Protein AF-A0AAV4CMW6-F1 (afdb_monomer_lite)

Structure (mmCIF, N/CA/C/O backbone):
data_AF-A0AAV4CMW6-F1
#
_entry.id   AF-A0AAV4CMW6-F1
#
loop_
_atom_site.group_PDB
_atom_site.id
_atom_site.type_symbol
_atom_site.label_atom_id
_atom_site.label_alt_id
_atom_site.label_comp_id
_atom_site.label_asym_id
_atom_site.label_entity_id
_atom_site.label_seq_id
_atom_site.pdbx_PDB_ins_code
_atom_site.Cartn_x
_atom_site.Cartn_y
_atom_site.Cartn_z
_atom_site.occupancy
_atom_site.B_iso_or_equiv
_atom_site.auth_seq_id
_atom_site.auth_comp_id
_atom_site.auth_asym_id
_atom_site.auth_atom_id
_atom_site.pdbx_PDB_model_num
ATOM 1 N N . MET A 1 1 ? -12.602 -22.602 -3.299 1.00 93.12 1 MET A N 1
ATOM 2 C CA . MET A 1 1 ? -11.754 -21.782 -2.399 1.00 93.12 1 MET A CA 1
ATOM 3 C C . MET A 1 1 ? -11.506 -20.395 -2.989 1.00 93.12 1 MET A C 1
ATOM 5 O O . MET A 1 1 ? -11.775 -19.413 -2.311 1.00 93.12 1 MET A O 1
ATOM 9 N N . VAL A 1 2 ? -11.111 -20.317 -4.263 1.00 96.94 2 VAL A N 1
ATOM 10 C CA . VAL A 1 2 ? -10.810 -19.069 -4.987 1.00 96.94 2 VAL A CA 1
ATOM 11 C C . VAL A 1 2 ? -11.951 -18.038 -4.962 1.00 96.94 2 VAL A C 1
ATOM 13 O O . VAL A 1 2 ? -11.719 -16.880 -4.641 1.00 96.94 2 VAL A O 1
ATOM 16 N N . LEU A 1 3 ? -13.209 -18.455 -5.154 1.00 96.25 3 LEU A N 1
ATOM 17 C CA . LEU A 1 3 ? -14.345 -17.522 -5.108 1.00 96.25 3 LEU A CA 1
ATOM 18 C C . LEU A 1 3 ? -14.488 -16.809 -3.749 1.00 96.25 3 LEU A C 1
ATOM 20 O O . LEU A 1 3 ? -14.730 -15.608 -3.712 1.00 96.25 3 LEU A O 1
ATOM 24 N N . LYS A 1 4 ? -14.276 -17.527 -2.632 1.00 96.69 4 LYS A N 1
ATOM 25 C CA . LYS A 1 4 ? -14.309 -16.932 -1.283 1.00 96.69 4 LYS A CA 1
ATOM 26 C C . LYS A 1 4 ? -13.192 -15.900 -1.105 1.00 96.69 4 LYS A C 1
ATOM 28 O O . LYS A 1 4 ? -13.436 -14.850 -0.515 1.00 96.69 4 LYS A O 1
ATOM 33 N N . PHE A 1 5 ? -12.006 -16.184 -1.648 1.00 97.75 5 PHE A N 1
ATOM 34 C CA . PHE A 1 5 ? -10.880 -15.250 -1.672 1.00 97.75 5 PHE A CA 1
ATOM 35 C C . PHE A 1 5 ? -11.231 -13.972 -2.452 1.00 97.75 5 PHE A C 1
ATOM 37 O O . PHE A 1 5 ? -11.126 -12.881 -1.896 1.00 97.75 5 PHE A O 1
ATOM 44 N N . CYS A 1 6 ? -11.767 -14.093 -3.671 1.00 96.81 6 CYS A N 1
ATOM 45 C CA . CYS A 1 6 ? -12.191 -12.945 -4.479 1.00 96.81 6 CYS A CA 1
ATOM 46 C C . CYS A 1 6 ? -13.273 -12.101 -3.780 1.00 96.81 6 CYS A C 1
ATOM 48 O O . CYS A 1 6 ? -13.170 -10.876 -3.739 1.00 96.81 6 CYS A O 1
ATOM 50 N N . THR A 1 7 ? -14.276 -12.735 -3.158 1.00 95.44 7 THR A N 1
ATOM 51 C CA . THR A 1 7 ? -15.338 -12.023 -2.416 1.00 95.44 7 THR A CA 1
ATOM 52 C C . THR A 1 7 ? -14.856 -11.370 -1.118 1.00 95.44 7 THR A C 1
ATOM 54 O O . THR A 1 7 ? -15.503 -10.451 -0.620 1.00 95.44 7 THR A O 1
ATOM 57 N N . GLY A 1 8 ? -13.739 -11.846 -0.560 1.00 95.25 8 GLY A N 1
ATOM 58 C CA . GLY A 1 8 ? -13.115 -11.312 0.651 1.00 95.25 8 GLY A CA 1
ATOM 59 C C . GLY A 1 8 ? -12.092 -10.203 0.390 1.00 95.25 8 GLY A C 1
ATOM 60 O O . GLY A 1 8 ? -11.486 -9.715 1.343 1.00 95.25 8 GLY A O 1
ATOM 61 N N . CYS A 1 9 ? -11.876 -9.810 -0.870 1.00 94.94 9 CYS A N 1
ATOM 62 C CA . CYS A 1 9 ? -10.904 -8.780 -1.219 1.00 94.94 9 CYS A CA 1
ATOM 63 C C . CYS A 1 9 ? -11.294 -7.414 -0.623 1.00 94.94 9 CYS A C 1
ATOM 65 O O . CYS A 1 9 ? -12.462 -7.019 -0.635 1.00 94.94 9 CYS A O 1
ATOM 67 N N . VAL A 1 10 ? -10.298 -6.673 -0.120 1.00 94.81 10 VAL A N 1
ATOM 68 C CA . VAL A 1 10 ? -10.481 -5.305 0.404 1.00 94.81 10 VAL A CA 1
ATOM 69 C C . VAL A 1 10 ? -10.988 -4.371 -0.696 1.00 94.81 10 VAL A C 1
ATOM 71 O O . VAL A 1 10 ? -11.870 -3.542 -0.461 1.00 94.81 10 VAL A O 1
ATOM 74 N N . ASP A 1 11 ? -10.456 -4.536 -1.905 1.00 94.25 11 ASP A N 1
ATOM 75 C CA . ASP A 1 11 ? -10.946 -3.872 -3.102 1.00 94.25 11 ASP A CA 1
ATOM 76 C C . ASP A 1 11 ? -12.070 -4.711 -3.720 1.00 94.25 11 ASP A C 1
ATOM 78 O O . ASP A 1 11 ? -11.839 -5.671 -4.458 1.00 94.25 11 ASP A O 1
ATOM 82 N N . ARG A 1 12 ? -13.311 -4.361 -3.370 1.00 96.44 12 ARG A N 1
ATOM 83 C CA . ARG A 1 12 ? -14.501 -5.100 -3.810 1.00 96.44 12 ARG A CA 1
ATOM 84 C C . ARG A 1 12 ? -14.661 -5.131 -5.327 1.00 96.44 12 ARG A C 1
ATOM 86 O O . ARG A 1 12 ? -15.179 -6.118 -5.839 1.00 96.44 12 ARG A O 1
ATOM 93 N N . GLU A 1 13 ? -14.250 -4.081 -6.034 1.00 96.12 13 GLU A N 1
ATOM 94 C CA . GLU A 1 13 ? -14.382 -4.016 -7.492 1.00 96.12 13 GLU A CA 1
ATOM 95 C C . GLU A 1 13 ? -13.355 -4.926 -8.163 1.00 96.12 13 GLU A C 1
ATOM 97 O O . GLU A 1 13 ? -13.721 -5.732 -9.019 1.00 96.12 13 GLU A O 1
ATOM 102 N N . ALA A 1 14 ? -12.101 -4.880 -7.701 1.00 96.69 14 ALA A N 1
ATOM 103 C CA . ALA A 1 14 ? -11.057 -5.782 -8.182 1.00 96.69 14 ALA A CA 1
ATOM 104 C C . ALA A 1 14 ? -11.393 -7.254 -7.883 1.00 96.69 14 ALA A C 1
ATOM 106 O O . ALA A 1 14 ? -11.248 -8.119 -8.747 1.00 96.69 14 ALA A O 1
ATOM 107 N N . GLY A 1 15 ? -11.903 -7.540 -6.679 1.00 97.50 15 GLY A N 1
ATOM 108 C CA . GLY A 1 15 ? -12.340 -8.879 -6.283 1.00 97.50 15 GLY A CA 1
ATOM 109 C C . GLY A 1 15 ? -13.511 -9.400 -7.119 1.00 97.50 15 GLY A C 1
ATOM 110 O O . GLY A 1 15 ? -13.492 -10.550 -7.556 1.00 97.50 15 GLY A O 1
ATOM 111 N N . LEU A 1 16 ? -14.509 -8.554 -7.399 1.00 98.00 16 LEU A N 1
ATOM 112 C CA . LEU A 1 16 ? -15.633 -8.912 -8.266 1.00 98.00 16 LEU A CA 1
ATOM 113 C C . LEU A 1 16 ? -15.179 -9.153 -9.713 1.00 98.00 16 LEU A C 1
ATOM 115 O O . LEU A 1 16 ? -15.621 -10.115 -10.338 1.00 98.00 16 LEU A O 1
ATOM 119 N N . HIS A 1 17 ? -14.275 -8.318 -10.232 1.00 97.75 17 HIS A N 1
ATOM 120 C CA . HIS A 1 17 ? -13.696 -8.500 -11.562 1.00 97.75 17 HIS A CA 1
ATOM 121 C C . HIS A 1 17 ? -12.960 -9.841 -11.672 1.00 97.75 17 HIS A C 1
ATOM 123 O O . HIS A 1 17 ? -13.251 -10.626 -12.572 1.00 97.75 17 HIS A O 1
ATOM 129 N N . ALA A 1 18 ? -12.085 -10.153 -10.713 1.00 98.19 18 ALA A N 1
ATOM 130 C CA . ALA A 1 18 ? -11.376 -11.428 -10.679 1.00 98.19 18 ALA A CA 1
ATOM 131 C C . ALA A 1 18 ? -12.331 -12.627 -10.553 1.00 98.19 18 ALA A C 1
ATOM 133 O O . ALA A 1 18 ? -12.133 -13.633 -11.225 1.00 98.19 18 ALA A O 1
ATOM 134 N N . ALA A 1 19 ? -13.408 -12.520 -9.766 1.00 97.94 19 ALA A N 1
ATOM 135 C CA . ALA A 1 19 ? -14.420 -13.575 -9.676 1.00 97.94 19 ALA A CA 1
ATOM 136 C C . ALA A 1 19 ? -15.105 -13.855 -11.029 1.00 97.94 19 ALA A C 1
ATOM 138 O O . ALA A 1 19 ? -15.357 -15.016 -11.359 1.00 97.94 19 ALA A O 1
ATOM 139 N N . ASN A 1 20 ? -15.369 -12.815 -11.827 1.00 98.06 20 ASN A N 1
ATOM 140 C CA . ASN A 1 20 ? -15.987 -12.949 -13.150 1.00 98.06 20 ASN A CA 1
ATOM 141 C C . ASN A 1 20 ? -15.066 -13.619 -14.178 1.00 98.06 20 ASN A C 1
ATOM 143 O O . ASN A 1 20 ? -15.565 -14.280 -15.086 1.00 98.06 20 ASN A O 1
ATOM 147 N N . MET A 1 21 ? -13.746 -13.503 -14.009 1.00 98.06 21 MET A N 1
ATOM 148 C CA . MET A 1 21 ? -12.757 -14.177 -14.860 1.00 98.06 21 MET A CA 1
ATOM 149 C C . MET A 1 21 ? -12.625 -15.679 -14.563 1.00 98.06 21 MET A C 1
ATOM 151 O O . MET A 1 21 ? -11.975 -16.384 -15.324 1.00 98.06 21 MET A O 1
ATOM 155 N N . ARG A 1 22 ? -13.270 -16.180 -13.495 1.00 97.31 22 ARG A N 1
ATOM 156 C CA . ARG A 1 22 ? -13.284 -17.597 -13.078 1.00 97.31 22 ARG A CA 1
ATOM 157 C C . ARG A 1 22 ? -11.886 -18.250 -12.983 1.00 97.31 22 ARG A C 1
ATOM 159 O O . ARG A 1 22 ? -11.681 -19.299 -13.583 1.00 97.31 22 ARG A O 1
ATOM 166 N N . PRO A 1 23 ? -10.954 -17.678 -12.201 1.00 97.62 23 PRO A N 1
ATOM 167 C CA . PRO A 1 23 ? -9.617 -18.239 -12.018 1.00 97.62 23 PRO A CA 1
ATOM 168 C C . PRO A 1 23 ? -9.658 -19.654 -11.429 1.00 97.62 23 PRO A C 1
ATOM 170 O O . PRO A 1 23 ? -10.427 -19.933 -10.498 1.00 97.62 23 PRO A O 1
ATOM 173 N N . GLU A 1 24 ? -8.787 -20.525 -11.932 1.00 97.81 24 GLU A N 1
ATOM 174 C CA . GLU A 1 24 ? -8.670 -21.916 -11.476 1.00 97.81 24 GLU A CA 1
ATOM 175 C C . GLU A 1 24 ? -7.800 -22.028 -10.214 1.00 97.81 24 GLU A C 1
ATOM 177 O O . GLU A 1 24 ? -7.941 -22.963 -9.422 1.00 97.81 24 GLU A O 1
ATOM 182 N N . SER A 1 25 ? -6.943 -21.028 -9.977 1.00 98.38 25 SER A N 1
ATOM 183 C CA . SER A 1 25 ? -6.000 -20.980 -8.856 1.00 98.38 25 SER A CA 1
ATOM 184 C C . SER A 1 25 ? -6.021 -19.641 -8.104 1.00 98.38 25 SER A C 1
ATOM 186 O O . SER A 1 25 ? -6.553 -18.633 -8.574 1.00 98.38 25 SER A O 1
ATOM 188 N N . LEU A 1 26 ? -5.445 -19.622 -6.895 1.00 97.19 26 LEU A N 1
ATOM 189 C CA . LEU A 1 26 ? -5.294 -18.390 -6.107 1.00 97.19 26 LEU A CA 1
ATOM 190 C C . LEU A 1 26 ? -4.282 -17.416 -6.729 1.00 97.19 26 LEU A C 1
ATOM 192 O O . LEU A 1 26 ? -4.486 -16.203 -6.654 1.00 97.19 26 LEU A O 1
ATOM 196 N N . ASP A 1 27 ? -3.234 -17.932 -7.367 1.00 97.50 27 ASP A N 1
ATOM 197 C CA . ASP A 1 27 ? -2.225 -17.114 -8.044 1.00 97.50 27 ASP A CA 1
ATOM 198 C C . ASP A 1 27 ? -2.837 -16.378 -9.234 1.00 97.50 27 ASP A C 1
ATOM 200 O O . ASP A 1 27 ? -2.697 -15.163 -9.360 1.00 97.50 27 ASP A O 1
ATOM 204 N N . GLU A 1 28 ? -3.614 -17.086 -10.051 1.00 97.81 28 GLU A N 1
ATOM 205 C CA . GLU A 1 28 ? -4.317 -16.493 -11.186 1.00 97.81 28 GLU A CA 1
ATOM 206 C C . GLU A 1 28 ? -5.330 -15.426 -10.736 1.00 97.81 28 GLU A C 1
ATOM 208 O O . GLU A 1 28 ? -5.377 -14.326 -11.292 1.00 97.81 28 GLU A O 1
ATOM 213 N N . ALA A 1 29 ? -6.073 -15.691 -9.655 1.00 98.12 29 ALA A N 1
ATOM 214 C CA . ALA A 1 29 ? -6.962 -14.701 -9.050 1.00 98.12 29 ALA A CA 1
ATOM 215 C C . ALA A 1 29 ? -6.208 -13.446 -8.581 1.00 98.12 29 ALA A C 1
ATOM 217 O O . ALA A 1 29 ? -6.694 -12.327 -8.756 1.00 98.12 29 ALA A O 1
ATOM 218 N N . THR A 1 30 ? -5.017 -13.621 -8.005 1.00 97.38 30 THR A N 1
ATOM 219 C CA . THR A 1 30 ? -4.159 -12.517 -7.556 1.00 97.38 30 THR A CA 1
ATOM 220 C C . THR A 1 30 ? -3.666 -11.690 -8.742 1.00 97.38 30 THR A C 1
ATOM 222 O O . THR A 1 30 ? -3.735 -10.461 -8.696 1.00 97.38 30 THR A O 1
ATOM 225 N N . THR A 1 31 ? -3.255 -12.338 -9.836 1.00 97.69 31 THR A N 1
ATOM 226 C CA . THR A 1 31 ? -2.839 -11.657 -11.070 1.00 97.69 31 THR A CA 1
ATOM 227 C C . THR A 1 31 ? -3.969 -10.807 -11.654 1.00 97.69 31 THR A C 1
ATOM 229 O O . THR A 1 31 ? -3.735 -9.642 -11.977 1.00 97.69 31 THR A O 1
ATOM 232 N N . PHE A 1 32 ? -5.207 -11.315 -11.717 1.00 98.12 32 PHE A N 1
ATOM 233 C CA . PHE A 1 32 ? -6.349 -10.520 -12.194 1.00 98.12 32 PHE A CA 1
ATOM 234 C C . PHE A 1 32 ? -6.659 -9.316 -11.296 1.00 98.12 32 PHE A C 1
ATOM 236 O O . PHE A 1 32 ? -6.940 -8.229 -11.804 1.00 98.12 32 PHE A O 1
ATOM 243 N N . ILE A 1 33 ? -6.572 -9.475 -9.971 1.00 97.25 33 ILE A N 1
ATOM 244 C CA . ILE A 1 33 ? -6.763 -8.366 -9.021 1.00 97.25 33 ILE A CA 1
ATOM 245 C C . ILE A 1 33 ? -5.704 -7.280 -9.250 1.00 97.25 33 ILE A C 1
ATOM 247 O O . ILE A 1 33 ? -6.048 -6.104 -9.372 1.00 97.25 33 ILE A O 1
ATOM 251 N N . LEU A 1 34 ? -4.427 -7.663 -9.352 1.00 95.12 34 LEU A N 1
ATOM 252 C CA . LEU A 1 34 ? -3.326 -6.721 -9.571 1.00 95.12 34 LEU A CA 1
ATOM 253 C C . LEU A 1 34 ? -3.437 -6.015 -10.924 1.00 95.12 34 LEU A C 1
ATOM 255 O O . LEU A 1 34 ? -3.245 -4.802 -11.002 1.00 95.12 34 LEU A O 1
ATOM 259 N N . GLN A 1 35 ? -3.793 -6.748 -11.980 1.00 96.75 35 GLN A N 1
ATOM 260 C CA . GLN A 1 35 ? -4.002 -6.182 -13.310 1.00 96.75 35 GLN A CA 1
ATOM 261 C C . GLN A 1 35 ? -5.149 -5.164 -13.312 1.00 96.75 35 GLN A C 1
ATOM 263 O O . GLN A 1 35 ? -5.002 -4.074 -13.869 1.00 96.75 35 GLN A O 1
ATOM 268 N N . TYR A 1 36 ? -6.268 -5.479 -12.649 1.00 96.75 36 TYR A N 1
ATOM 269 C CA . TYR A 1 36 ? -7.380 -4.542 -12.495 1.00 96.75 36 TYR A CA 1
ATOM 270 C C . TYR A 1 36 ? -6.940 -3.276 -11.757 1.00 96.75 36 TYR A C 1
ATOM 272 O O . TYR A 1 36 ? -7.185 -2.172 -12.236 1.00 96.75 36 TYR A O 1
ATOM 280 N N . GLN A 1 37 ? -6.242 -3.417 -10.628 1.00 93.38 37 GLN A N 1
ATOM 281 C CA . GLN A 1 37 ? -5.763 -2.281 -9.838 1.00 93.38 37 GLN A CA 1
ATOM 282 C C . GLN A 1 37 ? -4.777 -1.404 -10.613 1.00 93.38 37 GLN A C 1
ATOM 284 O O . GLN A 1 37 ? -4.868 -0.178 -10.545 1.00 93.38 37 GLN A O 1
ATOM 289 N N . PHE A 1 38 ? -3.868 -2.014 -11.377 1.00 93.88 38 PHE A N 1
ATOM 290 C CA . PHE A 1 38 ? -2.924 -1.300 -12.232 1.00 93.88 38 PHE A CA 1
ATOM 291 C C . PHE A 1 38 ? -3.652 -0.478 -13.303 1.00 93.88 38 PHE A C 1
ATOM 293 O O . PHE A 1 38 ? -3.432 0.729 -13.410 1.00 93.88 38 PHE A O 1
ATOM 300 N N . ASN A 1 39 ? -4.576 -1.103 -14.037 1.00 93.69 39 ASN A N 1
ATOM 301 C CA . ASN A 1 39 ? -5.349 -0.436 -15.086 1.00 93.69 39 ASN A CA 1
ATOM 302 C C . ASN A 1 39 ? -6.256 0.659 -14.516 1.00 93.69 39 ASN A C 1
ATOM 304 O O . ASN A 1 39 ? -6.309 1.769 -15.040 1.00 93.69 39 ASN A O 1
ATOM 308 N N . HIS A 1 40 ? -6.936 0.378 -13.406 1.00 92.94 40 HIS A N 1
ATOM 309 C CA . HIS A 1 40 ? -7.810 1.340 -12.750 1.00 92.94 40 HIS A CA 1
ATOM 310 C C . HIS A 1 40 ? -7.015 2.547 -12.223 1.00 92.94 40 HIS A C 1
ATOM 312 O O . HIS A 1 40 ? -7.465 3.684 -12.355 1.00 92.94 40 HIS A O 1
ATOM 318 N N . ALA A 1 41 ? -5.821 2.338 -11.658 1.00 89.38 41 ALA A N 1
ATOM 319 C CA . ALA A 1 41 ? -4.949 3.429 -11.223 1.00 89.38 41 ALA A CA 1
ATOM 320 C C . ALA A 1 41 ? -4.394 4.248 -12.399 1.00 89.38 41 ALA A C 1
ATOM 322 O O . ALA A 1 41 ? -4.209 5.456 -12.257 1.00 89.38 41 ALA A O 1
ATOM 323 N N . ALA A 1 42 ? -4.142 3.616 -13.549 1.00 89.12 42 ALA A N 1
ATOM 324 C CA . ALA A 1 42 ? -3.695 4.308 -14.754 1.00 89.12 42 ALA A CA 1
ATOM 325 C C . ALA A 1 42 ? -4.791 5.211 -15.345 1.00 89.12 42 ALA A C 1
ATOM 327 O O . ALA A 1 42 ? -4.500 6.328 -15.761 1.00 89.12 42 ALA A O 1
ATOM 328 N N . VAL A 1 43 ? -6.047 4.749 -15.351 1.00 88.69 43 VAL A N 1
ATOM 329 C CA . VAL A 1 43 ? -7.177 5.491 -15.937 1.00 88.69 43 VAL A CA 1
ATOM 330 C C . VAL A 1 43 ? -7.700 6.579 -15.001 1.00 88.69 43 VAL A C 1
ATOM 332 O O . VAL A 1 43 ? -7.961 7.696 -15.437 1.00 88.69 43 VAL A O 1
ATOM 335 N N . TYR A 1 44 ? -7.864 6.270 -13.715 1.00 86.81 44 TYR A N 1
ATOM 336 C CA . TYR A 1 44 ? -8.541 7.159 -12.764 1.00 86.81 44 TYR A CA 1
ATOM 337 C C . TYR A 1 44 ? -7.584 7.881 -11.809 1.00 86.81 44 TYR A C 1
ATOM 339 O O . TYR A 1 44 ? -8.033 8.590 -10.909 1.00 86.81 44 TYR A O 1
ATOM 347 N N . GLY A 1 45 ? -6.274 7.694 -11.987 1.00 81.25 45 GLY A N 1
ATOM 348 C CA . GLY A 1 45 ? -5.262 8.124 -11.032 1.00 81.25 45 GLY A CA 1
ATOM 349 C C . GLY A 1 45 ? -5.260 7.262 -9.767 1.00 81.25 45 GLY A C 1
ATOM 350 O O . GLY A 1 45 ? -6.198 6.511 -9.468 1.00 81.25 45 GLY A O 1
ATOM 351 N N . ARG A 1 46 ? -4.187 7.363 -8.972 1.00 73.50 46 ARG A N 1
ATOM 352 C CA . ARG A 1 46 ? -4.229 6.837 -7.604 1.00 73.50 46 ARG A CA 1
ATOM 353 C C . ARG A 1 46 ? -5.251 7.674 -6.846 1.00 73.50 46 ARG A C 1
ATOM 355 O O . ARG A 1 46 ? -5.084 8.885 -6.757 1.00 73.50 46 ARG A O 1
ATOM 362 N N . LYS A 1 47 ? -6.293 7.039 -6.300 1.00 67.19 47 LYS A N 1
ATOM 363 C CA . LYS A 1 47 ? -7.158 7.684 -5.307 1.00 67.19 47 LYS A CA 1
ATOM 364 C C . LYS A 1 47 ? -6.264 8.028 -4.120 1.00 67.19 47 LYS A C 1
ATOM 366 O O . LYS A 1 47 ? -5.965 7.150 -3.311 1.00 67.19 47 LYS A O 1
ATOM 371 N N . GLU A 1 48 ? -5.777 9.262 -4.078 1.00 60.91 48 GLU A N 1
ATOM 372 C CA . GLU A 1 48 ? -5.163 9.824 -2.888 1.00 60.91 48 GLU A CA 1
ATOM 373 C C . GLU A 1 48 ? -6.213 9.682 -1.775 1.00 60.91 48 GLU A C 1
ATOM 375 O O . GLU A 1 48 ? -7.329 10.190 -1.847 1.00 60.91 48 GLU A O 1
ATOM 380 N N . ASP A 1 49 ? -5.876 8.836 -0.807 1.00 52.97 49 ASP A N 1
ATOM 381 C CA . ASP A 1 49 ? -6.451 8.830 0.528 1.00 52.97 49 ASP A CA 1
ATOM 382 C C . ASP A 1 49 ? -7.909 8.364 0.673 1.00 52.97 49 ASP A C 1
ATOM 384 O O . ASP A 1 49 ? -8.786 9.056 1.186 1.00 52.97 49 ASP A O 1
ATOM 388 N N . ARG A 1 50 ? -8.136 7.064 0.458 1.00 49.50 50 ARG A N 1
ATOM 389 C CA . ARG A 1 50 ? -8.896 6.318 1.476 1.00 49.50 50 ARG A CA 1
ATOM 390 C C . ARG A 1 50 ? -7.909 5.737 2.475 1.00 49.50 50 ARG A C 1
ATOM 392 O O . ARG A 1 50 ? -7.531 4.574 2.379 1.00 49.50 50 ARG A O 1
ATOM 399 N N . SER A 1 51 ? -7.496 6.564 3.440 1.00 47.44 51 SER A N 1
ATOM 400 C CA . SER A 1 51 ? -6.862 6.060 4.661 1.00 47.44 51 SER A CA 1
ATOM 401 C C . SER A 1 51 ? -7.713 4.895 5.198 1.00 47.44 51 SER A C 1
ATOM 403 O O . SER A 1 51 ? -8.931 5.065 5.351 1.00 47.44 51 SER A O 1
ATOM 405 N N . PRO A 1 52 ? -7.120 3.723 5.492 1.00 52.59 52 PRO A N 1
ATOM 406 C CA . PRO A 1 52 ? -7.837 2.590 6.079 1.00 52.59 52 PRO A CA 1
ATOM 407 C C . PRO A 1 52 ? -8.647 2.981 7.330 1.00 52.59 52 PRO A C 1
ATOM 409 O O . PRO A 1 52 ? -9.702 2.410 7.600 1.00 52.59 52 PRO A O 1
ATOM 412 N N . GLU A 1 53 ? -8.215 4.019 8.055 1.00 50.50 53 GLU A N 1
ATOM 413 C CA . GLU A 1 53 ? -8.882 4.543 9.253 1.00 50.50 53 GLU A CA 1
ATOM 414 C C . GLU A 1 53 ? -10.241 5.205 8.953 1.00 50.50 53 GLU A C 1
ATOM 416 O O . GLU A 1 53 ? -11.158 5.144 9.778 1.00 50.50 53 GLU A O 1
ATOM 421 N N . ALA A 1 54 ? -10.417 5.795 7.766 1.00 48.41 54 ALA A N 1
ATOM 422 C CA . ALA A 1 54 ? -11.683 6.406 7.354 1.00 48.41 54 ALA A CA 1
ATOM 423 C C . ALA A 1 54 ? -12.750 5.348 7.011 1.00 48.41 54 ALA A C 1
ATOM 425 O O . ALA A 1 54 ? -13.934 5.542 7.297 1.00 48.41 54 ALA A O 1
ATOM 426 N N . ALA A 1 55 ? -12.336 4.198 6.466 1.00 50.06 55 ALA A N 1
ATOM 427 C CA . ALA A 1 55 ? -13.234 3.081 6.165 1.00 50.06 55 ALA A CA 1
ATOM 428 C C . ALA A 1 55 ? -13.716 2.354 7.437 1.00 50.06 55 ALA A C 1
ATOM 430 O O . ALA A 1 55 ? -14.862 1.917 7.502 1.00 50.06 55 ALA A O 1
ATOM 431 N N . VAL A 1 56 ? -12.888 2.281 8.486 1.00 49.03 56 VAL A N 1
ATOM 432 C CA . VAL A 1 56 ? -13.285 1.688 9.778 1.00 49.03 56 VAL A CA 1
ATOM 433 C C . VAL A 1 56 ? -14.233 2.611 10.564 1.00 49.03 56 VAL A C 1
ATOM 435 O O . VAL A 1 56 ? -15.150 2.124 11.232 1.00 49.03 56 VAL A O 1
ATOM 438 N N . ARG A 1 57 ? -14.094 3.943 10.444 1.00 44.41 57 ARG A N 1
ATOM 439 C CA . ARG A 1 57 ? -15.039 4.906 11.051 1.00 44.41 57 ARG A CA 1
ATOM 440 C C . ARG A 1 57 ? -16.448 4.825 10.457 1.00 44.41 57 ARG A C 1
ATOM 442 O O . ARG A 1 57 ? -17.413 4.924 11.213 1.00 44.41 57 ARG A O 1
ATOM 449 N N . SER A 1 58 ? -16.591 4.604 9.149 1.00 44.88 58 SER A N 1
ATOM 450 C CA . SER A 1 58 ? -17.919 4.551 8.513 1.00 44.88 58 SER A CA 1
ATOM 451 C C . SER A 1 58 ? -18.710 3.281 8.856 1.00 44.88 58 SER A C 1
ATOM 453 O O . SER A 1 58 ? -19.939 3.319 8.890 1.00 44.88 58 SER A O 1
ATOM 455 N N . VAL A 1 59 ? -18.028 2.179 9.189 1.00 48.09 59 VAL A N 1
ATOM 456 C CA . VAL A 1 59 ? -18.675 0.933 9.637 1.00 48.09 59 VAL A CA 1
ATOM 457 C C . VAL A 1 59 ? -19.057 0.994 11.121 1.00 48.09 59 VAL A C 1
ATOM 459 O O . VAL A 1 59 ? -20.126 0.509 11.486 1.00 48.09 59 VAL A O 1
ATOM 462 N N . ARG A 1 60 ? -18.250 1.640 11.979 1.00 46.28 60 ARG A N 1
ATOM 463 C CA . ARG A 1 60 ? -18.596 1.833 13.403 1.00 46.28 60 ARG A CA 1
ATOM 464 C C . ARG A 1 60 ? -19.727 2.844 13.615 1.00 46.28 60 ARG A C 1
ATOM 466 O O . ARG A 1 60 ? -20.606 2.594 14.426 1.00 46.28 60 ARG A O 1
ATOM 473 N N . SER A 1 61 ? -19.788 3.914 12.822 1.00 44.09 61 SER A N 1
ATOM 474 C CA . SER A 1 61 ? -20.839 4.937 12.950 1.00 44.09 61 SER A CA 1
ATOM 475 C C . SER A 1 61 ? -22.258 4.448 12.617 1.00 44.09 61 SER A C 1
ATOM 477 O O . SER A 1 61 ? -23.218 5.150 12.925 1.00 44.09 61 SER A O 1
ATOM 479 N N . ARG A 1 62 ? -22.423 3.280 11.981 1.00 43.00 62 ARG A N 1
ATOM 480 C CA . ARG A 1 62 ? -23.747 2.735 11.631 1.00 43.00 62 ARG A CA 1
ATOM 481 C C . ARG A 1 62 ? -24.388 1.872 12.721 1.00 43.00 62 ARG A C 1
ATOM 483 O O . ARG A 1 62 ? -25.540 1.494 12.542 1.00 43.00 62 ARG A O 1
ATOM 490 N N . ARG A 1 63 ? -23.679 1.549 13.811 1.00 45.78 63 ARG A N 1
ATOM 491 C CA . ARG A 1 63 ? -24.223 0.731 14.913 1.00 45.78 63 ARG A CA 1
ATOM 492 C C . ARG A 1 63 ? -24.652 1.512 16.157 1.00 45.78 63 ARG A C 1
ATOM 494 O O . ARG A 1 63 ? -25.365 0.935 16.962 1.00 45.78 63 ARG A O 1
ATOM 501 N N . ASP A 1 64 ? -24.315 2.797 16.260 1.00 43.88 64 ASP A N 1
ATOM 502 C CA . ASP A 1 64 ? -24.553 3.588 17.482 1.00 43.88 64 ASP A CA 1
ATOM 503 C C . ASP A 1 64 ? -25.662 4.657 17.345 1.00 43.88 64 ASP A C 1
ATOM 505 O O . ASP A 1 64 ? -25.789 5.532 18.193 1.00 43.88 64 ASP A O 1
ATOM 509 N N . TYR A 1 65 ? -26.491 4.607 16.295 1.00 43.31 65 TYR A N 1
ATOM 510 C CA . TYR A 1 65 ? -27.644 5.510 16.123 1.00 43.31 65 TYR A CA 1
ATOM 511 C C . TYR A 1 65 ? -28.969 4.737 16.174 1.00 43.31 65 TYR A C 1
ATOM 513 O O . TYR A 1 65 ? -29.726 4.704 15.206 1.00 43.31 65 TYR A O 1
ATOM 521 N N . SER A 1 66 ? -29.254 4.089 17.302 1.00 47.69 66 SER A N 1
ATOM 522 C CA . SER A 1 66 ? -30.602 3.566 17.574 1.00 47.69 66 SER A CA 1
ATOM 523 C C . SER A 1 66 ? -31.042 3.618 19.040 1.00 47.69 66 SER A C 1
ATOM 525 O O . SER A 1 66 ? -32.077 3.050 19.355 1.00 47.69 66 SER A O 1
ATOM 527 N N . GLU A 1 67 ? -30.352 4.356 19.916 1.00 46.94 67 GLU A N 1
ATOM 528 C CA . GLU A 1 67 ? -30.840 4.605 21.281 1.00 46.94 67 GLU A CA 1
ATOM 529 C C . GLU A 1 67 ? -30.917 6.107 21.585 1.00 46.94 67 GLU A C 1
ATOM 531 O O . GLU A 1 67 ? -29.928 6.801 21.812 1.00 46.94 67 GLU A O 1
ATOM 536 N N . GLU A 1 68 ? -32.154 6.599 21.495 1.00 50.12 68 GLU A N 1
ATOM 537 C CA . GLU A 1 68 ? -32.788 7.529 22.431 1.00 50.12 68 GLU A CA 1
ATOM 538 C C . GLU A 1 68 ? -31.898 8.588 23.093 1.00 50.12 68 GLU A C 1
ATOM 540 O O . GLU A 1 68 ? -31.502 8.488 24.254 1.00 50.12 68 GLU A O 1
ATOM 545 N N . ARG A 1 69 ? -31.744 9.726 22.414 1.00 39.50 69 ARG A N 1
ATOM 546 C CA . ARG A 1 69 ? -31.800 11.020 23.101 1.00 39.50 69 ARG A CA 1
ATOM 547 C C . ARG A 1 69 ? -32.663 11.976 22.303 1.00 39.50 69 ARG A C 1
ATOM 549 O O . ARG A 1 69 ? -32.251 12.482 21.262 1.00 39.50 69 ARG A O 1
ATOM 556 N N . SER A 1 70 ? -33.857 12.235 22.825 1.00 50.62 70 SER A N 1
ATOM 557 C CA . SER A 1 70 ? -34.660 13.394 22.449 1.00 50.62 70 SER A CA 1
ATOM 558 C C . SER A 1 70 ? -33.772 14.643 22.472 1.00 50.62 70 SER A C 1
ATOM 560 O O . SER A 1 70 ? -33.106 14.891 23.484 1.00 50.62 70 SER A O 1
ATOM 562 N N . PRO A 1 71 ? -33.710 15.428 21.384 1.00 55.31 71 PRO A N 1
ATOM 563 C CA . PRO A 1 71 ? -32.926 16.649 21.386 1.00 55.31 71 PRO A CA 1
ATOM 564 C C . PRO A 1 71 ? -33.521 17.629 22.410 1.00 55.31 71 PRO A C 1
ATOM 566 O O . PRO A 1 71 ? -34.747 17.756 22.495 1.00 55.31 71 PRO A O 1
ATOM 569 N N . PRO A 1 72 ? -32.691 18.341 23.193 1.00 49.03 72 PRO A N 1
ATOM 570 C CA . PRO A 1 72 ? -33.190 19.402 24.049 1.00 49.03 72 PRO A CA 1
ATOM 571 C C . PRO A 1 72 ? -33.860 20.465 23.176 1.00 49.03 72 PRO A C 1
ATOM 573 O O . PRO A 1 72 ? -33.333 20.873 22.138 1.00 49.03 72 PRO A O 1
ATOM 576 N N . ARG A 1 73 ? -35.048 20.887 23.609 1.00 47.03 73 ARG A N 1
ATOM 577 C CA . ARG A 1 73 ? -35.875 21.921 22.988 1.00 47.03 73 ARG A CA 1
ATOM 578 C C . ARG A 1 73 ? -35.067 23.222 22.935 1.00 47.03 73 ARG A C 1
ATOM 580 O O . ARG A 1 73 ? -34.985 23.955 23.914 1.00 47.03 73 ARG A O 1
ATOM 587 N N . ARG A 1 74 ? -34.401 23.464 21.805 1.00 48.16 74 ARG A N 1
ATOM 588 C CA . ARG A 1 74 ? -33.579 24.653 21.583 1.00 48.16 74 ARG A CA 1
ATOM 589 C C . ARG A 1 74 ? -34.516 25.817 21.289 1.00 48.16 74 ARG A C 1
ATOM 591 O O . ARG A 1 74 ? -35.185 25.834 20.259 1.00 48.16 74 ARG A O 1
ATOM 598 N N . GLU A 1 75 ? -34.585 26.754 22.227 1.00 50.34 75 GLU A N 1
ATOM 599 C CA . GLU A 1 75 ? -35.242 28.045 22.051 1.00 50.34 75 GLU A CA 1
ATOM 600 C C . GLU A 1 75 ? -34.697 28.730 20.795 1.00 50.34 75 GLU A C 1
ATOM 602 O O . GLU A 1 75 ? -33.512 29.052 20.687 1.00 50.34 75 GLU A O 1
ATOM 607 N N . TYR A 1 76 ? -35.585 28.911 19.822 1.00 43.59 76 TYR A N 1
ATOM 608 C CA . TYR A 1 76 ? -35.320 29.607 18.575 1.00 43.59 76 TYR A CA 1
ATOM 609 C C . TYR A 1 76 ? -35.269 31.110 18.873 1.00 43.59 76 TYR A C 1
ATOM 611 O O . TYR A 1 76 ? -36.283 31.804 18.821 1.00 43.59 76 TYR A O 1
ATOM 619 N N . ARG A 1 77 ? -34.088 31.634 19.213 1.00 45.66 77 ARG A N 1
ATOM 620 C CA . ARG A 1 77 ? -33.830 33.072 19.096 1.00 45.66 77 ARG A CA 1
ATOM 621 C C . ARG A 1 77 ? -33.239 33.362 17.727 1.00 45.66 77 ARG A C 1
ATOM 623 O O . ARG A 1 77 ? -32.165 32.874 17.409 1.00 45.66 77 ARG A O 1
ATOM 630 N N . GLY A 1 78 ? -33.975 34.182 16.982 1.00 42.22 78 GLY A N 1
ATOM 631 C CA . GLY A 1 78 ? -33.425 35.285 16.198 1.00 42.22 78 GLY A CA 1
ATOM 632 C C . GLY A 1 78 ? -32.509 34.921 15.037 1.00 42.22 78 GLY A C 1
ATOM 633 O O . GLY A 1 78 ? -31.343 34.614 15.230 1.00 42.22 78 GLY A O 1
ATOM 634 N N . ARG A 1 79 ? -33.083 35.040 13.836 1.00 49.66 79 ARG A N 1
ATOM 635 C CA . ARG A 1 79 ? -32.468 35.524 12.590 1.00 49.66 79 ARG A CA 1
ATOM 636 C C . ARG A 1 79 ? -30.999 35.940 12.709 1.00 49.66 79 ARG A C 1
ATOM 638 O O . ARG A 1 79 ? -30.719 36.887 13.423 1.00 49.66 79 ARG A O 1
ATOM 645 N N . ASP A 1 80 ? -30.166 35.353 11.857 1.00 43.22 80 ASP A N 1
ATOM 646 C CA . ASP A 1 80 ? -29.301 36.130 10.974 1.00 43.22 80 ASP A CA 1
ATOM 647 C C . ASP A 1 80 ? -29.086 35.375 9.659 1.00 43.22 80 ASP A C 1
ATOM 649 O O . ASP A 1 80 ? -29.032 34.145 9.603 1.00 43.22 80 ASP A O 1
ATOM 653 N N . ALA A 1 81 ? -29.104 36.151 8.581 1.00 51.94 81 ALA A N 1
ATOM 654 C CA . ALA A 1 81 ? -29.179 35.714 7.201 1.00 51.94 81 ALA A CA 1
ATOM 655 C C . ALA A 1 81 ? -27.945 34.908 6.771 1.00 51.94 81 ALA A C 1
ATOM 657 O O . ALA A 1 81 ? -26.809 35.361 6.892 1.00 51.94 81 ALA A O 1
ATOM 658 N N . THR A 1 82 ? -28.168 33.737 6.176 1.00 55.97 82 THR A N 1
ATOM 659 C CA . THR A 1 82 ? -27.137 33.057 5.387 1.00 55.97 82 THR A CA 1
ATOM 660 C C . THR A 1 82 ? -26.977 33.766 4.037 1.00 55.97 82 THR A C 1
ATOM 662 O O . THR A 1 82 ? -27.985 33.951 3.348 1.00 55.97 82 THR A O 1
ATOM 665 N N . PRO A 1 83 ? -25.755 34.128 3.608 1.00 52.00 83 PRO A N 1
ATOM 666 C CA . PRO A 1 83 ? -25.534 34.699 2.289 1.00 52.00 83 PRO A CA 1
ATOM 667 C C . PRO A 1 83 ? -25.708 33.631 1.203 1.00 52.00 83 PRO A C 1
ATOM 669 O O . PRO A 1 83 ? -25.189 32.516 1.298 1.00 52.00 83 PRO A O 1
ATOM 672 N N . ALA A 1 84 ? -26.461 33.998 0.167 1.00 49.50 84 ALA A N 1
ATOM 673 C CA . ALA A 1 84 ? -26.699 33.213 -1.032 1.00 49.50 84 ALA A CA 1
ATOM 674 C C . ALA A 1 84 ? -25.392 33.022 -1.818 1.00 49.50 84 ALA A C 1
ATOM 676 O O . ALA A 1 84 ? -25.005 33.864 -2.623 1.00 49.50 84 ALA A O 1
ATOM 677 N N . TRP A 1 85 ? -24.710 31.900 -1.598 1.00 45.53 85 TRP A N 1
ATOM 678 C CA . TRP A 1 85 ? -23.627 31.468 -2.473 1.00 45.53 85 TRP A CA 1
ATOM 679 C C . TRP A 1 85 ? -24.207 30.812 -3.729 1.00 45.53 85 TRP A C 1
ATOM 681 O O . TRP A 1 85 ? -24.658 29.670 -3.715 1.00 45.53 85 TRP A O 1
ATOM 691 N N . ASN A 1 86 ? -24.223 31.605 -4.800 1.00 49.62 86 ASN A N 1
ATOM 692 C CA . ASN A 1 86 ? -23.972 31.247 -6.196 1.00 49.62 86 ASN A CA 1
ATOM 693 C C . ASN A 1 86 ? -24.239 29.786 -6.590 1.00 49.62 86 ASN A C 1
ATOM 695 O O . ASN A 1 86 ? -23.357 28.927 -6.578 1.00 49.62 86 ASN A O 1
ATOM 699 N N . ARG A 1 87 ? -25.462 29.557 -7.076 1.00 46.06 87 ARG A N 1
ATOM 700 C CA . ARG A 1 87 ? -25.815 28.449 -7.967 1.00 46.06 87 ARG A CA 1
ATOM 701 C C . ARG A 1 87 ? -25.164 28.707 -9.334 1.00 46.06 87 ARG A C 1
ATOM 703 O O . ARG A 1 87 ? -25.826 29.163 -10.256 1.00 46.06 87 ARG A O 1
ATOM 710 N N . ALA A 1 88 ? -23.857 28.477 -9.428 1.00 45.88 88 ALA A N 1
ATOM 711 C CA . ALA A 1 88 ? -23.155 28.441 -10.703 1.00 45.88 88 ALA A CA 1
ATOM 712 C C . ALA A 1 88 ? -23.524 27.145 -11.436 1.00 45.88 88 ALA A C 1
ATOM 714 O O . ALA A 1 88 ? -23.535 26.052 -10.863 1.00 45.88 88 ALA A O 1
ATOM 715 N N . GLU A 1 89 ? -23.900 27.316 -12.693 1.00 44.12 89 GLU A N 1
ATOM 716 C CA . GLU A 1 89 ? -24.417 26.300 -13.589 1.00 44.12 89 GLU A CA 1
ATOM 717 C C . GLU A 1 89 ? -23.417 25.158 -13.776 1.00 44.12 89 GLU A C 1
ATOM 719 O O . GLU A 1 89 ? -22.223 25.346 -14.002 1.00 44.12 89 GLU A O 1
ATOM 724 N N . ARG A 1 90 ? -23.929 23.937 -13.648 1.00 47.16 90 ARG A N 1
ATOM 725 C CA . ARG A 1 90 ? -23.178 22.705 -13.858 1.00 47.16 90 ARG A CA 1
ATOM 726 C C . ARG A 1 90 ? -23.045 22.513 -15.376 1.00 47.16 90 ARG A C 1
ATOM 728 O O . ARG A 1 90 ? -24.085 22.358 -16.017 1.00 47.16 90 ARG A O 1
ATOM 735 N N . PRO A 1 91 ? -21.839 22.508 -15.970 1.00 47.25 91 PRO A N 1
ATOM 736 C CA . PRO A 1 91 ? -21.710 22.272 -17.400 1.00 47.25 91 PRO A CA 1
ATOM 737 C C . PRO A 1 91 ? -22.220 20.866 -17.730 1.00 47.25 91 PRO A C 1
ATOM 739 O O . PRO A 1 91 ? -21.831 19.873 -17.105 1.00 47.25 91 PRO A O 1
ATOM 742 N N . GLN A 1 92 ? -23.140 20.798 -18.691 1.00 48.81 92 GLN A N 1
ATOM 743 C CA . GLN A 1 92 ? -23.589 19.551 -19.290 1.00 48.81 92 GLN A CA 1
ATOM 744 C C . GLN A 1 92 ? -22.396 18.938 -20.026 1.00 48.81 92 GLN A C 1
ATOM 746 O O . GLN A 1 92 ? -21.849 19.533 -20.948 1.00 48.81 92 GLN A O 1
ATOM 751 N N . ASN A 1 93 ? -21.958 17.769 -19.567 1.00 46.28 93 ASN A N 1
ATOM 752 C CA . ASN A 1 93 ? -20.867 17.031 -20.185 1.00 46.28 93 ASN A CA 1
ATOM 753 C C . ASN A 1 93 ? -21.350 16.489 -21.546 1.00 46.28 93 ASN A C 1
ATOM 755 O O . ASN A 1 93 ? -22.343 15.748 -21.555 1.00 46.28 93 ASN A O 1
ATOM 759 N N . PRO A 1 94 ? -20.718 16.847 -22.679 1.00 48.56 94 PRO A N 1
ATOM 760 C CA . PRO A 1 94 ? -21.113 16.338 -23.980 1.00 48.56 94 PRO A CA 1
ATOM 761 C C . PRO A 1 94 ? -20.807 14.844 -24.035 1.00 48.56 94 PRO A C 1
ATOM 763 O O . PRO A 1 94 ? -19.673 14.375 -23.949 1.00 48.56 94 PRO A O 1
ATOM 766 N N . ARG A 1 95 ? -21.887 14.079 -24.129 1.00 47.31 95 ARG A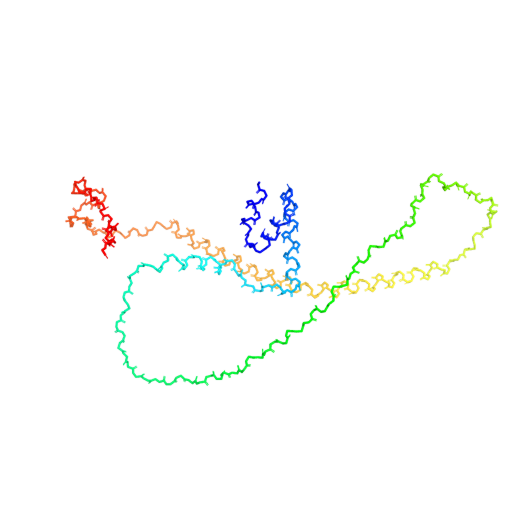 N 1
ATOM 767 C CA . ARG A 1 95 ? -21.897 12.637 -24.320 1.00 47.31 95 ARG A CA 1
ATOM 768 C C . ARG A 1 95 ? -21.566 12.357 -25.789 1.00 47.31 95 ARG A C 1
ATOM 770 O O . ARG A 1 95 ? -22.445 11.990 -26.555 1.00 47.31 95 ARG A O 1
ATOM 777 N N . GLU A 1 96 ? -20.314 12.565 -26.177 1.00 47.84 96 GLU A N 1
ATOM 778 C CA . GLU A 1 96 ? -19.791 12.208 -27.499 1.00 47.84 96 GLU A CA 1
ATOM 779 C C . GLU A 1 96 ? -19.162 10.809 -27.395 1.00 47.84 96 GLU A C 1
ATOM 781 O O . GLU A 1 96 ? -18.249 10.551 -26.618 1.00 47.84 96 GLU A O 1
ATOM 786 N N . SER A 1 97 ? -19.853 9.803 -27.930 1.00 50.81 97 SER A N 1
ATOM 787 C CA . SER A 1 97 ? -19.578 9.272 -29.269 1.00 50.81 97 SER A CA 1
ATOM 788 C C . SER A 1 97 ? -18.243 8.518 -29.336 1.00 50.81 97 SER A C 1
ATOM 790 O O . SER A 1 97 ? -17.332 8.881 -30.076 1.00 50.81 97 SER A O 1
ATOM 792 N N . TRP A 1 98 ? -18.149 7.402 -28.606 1.00 47.50 98 TRP A N 1
ATOM 793 C CA . TRP A 1 98 ? -17.204 6.340 -28.957 1.00 47.50 98 TRP A CA 1
ATOM 794 C C . TRP A 1 98 ? -17.763 5.596 -30.166 1.00 47.50 98 TRP A C 1
ATOM 796 O O . TRP A 1 98 ? -18.487 4.606 -30.041 1.00 47.50 98 TRP A O 1
ATOM 806 N N . GLY A 1 99 ? -17.482 6.171 -31.333 1.00 44.97 99 GLY A N 1
ATOM 807 C CA . GLY A 1 99 ? -17.731 5.572 -32.627 1.00 44.97 99 GLY A CA 1
ATOM 808 C C . GLY A 1 99 ? -16.970 4.259 -32.802 1.00 44.97 99 GLY A C 1
ATOM 809 O O . GLY A 1 99 ? -15.864 4.074 -32.299 1.00 44.97 99 GLY A O 1
ATOM 810 N N . GLU A 1 100 ? -17.631 3.375 -33.543 1.00 45.09 100 GLU A N 1
ATOM 811 C CA . GLU A 1 100 ? -17.061 2.333 -34.395 1.00 45.09 100 GLU A CA 1
ATOM 812 C C . GLU A 1 100 ? -16.160 1.290 -33.724 1.00 45.09 100 GLU A C 1
ATOM 814 O O . GLU A 1 100 ? -14.932 1.371 -33.663 1.00 45.09 100 GLU A O 1
ATOM 819 N N . ARG A 1 101 ? -16.821 0.187 -33.351 1.00 44.09 101 ARG A N 1
ATOM 820 C CA . ARG A 1 101 ? -16.217 -1.147 -33.362 1.00 44.09 101 ARG A CA 1
ATOM 821 C C . ARG A 1 101 ? -15.549 -1.355 -34.720 1.00 44.09 101 ARG A C 1
ATOM 823 O O . ARG A 1 101 ? -16.229 -1.551 -35.720 1.00 44.09 101 ARG A O 1
ATOM 830 N N . ARG A 1 102 ? -14.218 -1.329 -34.752 1.00 47.75 102 ARG A N 1
ATOM 831 C CA . ARG A 1 102 ? -13.468 -1.910 -35.864 1.00 47.75 102 ARG A CA 1
ATOM 832 C C . ARG A 1 102 ? -13.652 -3.417 -35.792 1.00 47.75 102 ARG A C 1
ATOM 834 O O . ARG A 1 102 ? -13.126 -4.059 -34.883 1.00 47.75 102 ARG A O 1
ATOM 841 N N . ASP A 1 103 ? -14.410 -3.950 -36.738 1.00 52.44 103 ASP A N 1
ATOM 842 C CA . ASP A 1 103 ? -14.493 -5.377 -37.004 1.00 52.44 103 ASP A CA 1
ATOM 843 C C . ASP A 1 103 ? -13.086 -5.914 -37.278 1.00 52.44 103 ASP A C 1
ATOM 845 O O . ASP A 1 103 ? -12.452 -5.640 -38.301 1.00 52.44 103 ASP A O 1
ATOM 849 N N . TYR A 1 104 ? -12.558 -6.643 -36.300 1.00 51.91 104 TYR A N 1
ATOM 850 C CA . TYR A 1 104 ? -11.268 -7.302 -36.389 1.00 51.91 104 TYR A CA 1
ATOM 851 C C . TYR A 1 104 ? -11.436 -8.524 -37.299 1.00 51.91 104 TYR A C 1
ATOM 853 O O . TYR A 1 104 ? -11.769 -9.614 -36.840 1.00 51.91 104 TYR A O 1
ATOM 861 N N . SER A 1 105 ? -11.253 -8.335 -38.608 1.00 60.69 105 SER A N 1
ATOM 862 C CA . SER A 1 105 ? -11.166 -9.455 -39.549 1.00 60.69 105 SER A CA 1
ATOM 863 C C . SER A 1 105 ? -9.976 -10.348 -39.170 1.00 60.69 105 SER A C 1
ATOM 865 O O . SER A 1 105 ? -8.846 -9.852 -39.087 1.00 60.69 105 SER A O 1
ATOM 867 N N . PRO A 1 106 ? -10.179 -11.658 -38.943 1.00 58.06 106 PRO A N 1
ATOM 868 C CA . PRO A 1 106 ? -9.083 -12.580 -38.690 1.00 58.06 106 PRO A CA 1
ATOM 869 C C . PRO A 1 106 ? -8.185 -12.648 -39.931 1.00 58.06 106 PRO A C 1
ATOM 871 O O . PRO A 1 106 ? -8.637 -13.031 -41.007 1.00 58.06 106 PRO A O 1
ATOM 874 N N . ARG A 1 107 ? -6.905 -12.280 -39.794 1.00 52.34 107 ARG A N 1
ATOM 875 C CA . ARG A 1 107 ? -5.887 -12.510 -40.831 1.00 52.34 107 ARG A CA 1
ATOM 876 C C . ARG A 1 107 ? -5.753 -14.019 -41.064 1.00 52.34 107 ARG A C 1
ATOM 878 O O . ARG A 1 107 ? -5.135 -14.700 -40.249 1.00 52.34 107 ARG A O 1
ATOM 885 N N . GLN A 1 108 ? -6.329 -14.521 -42.156 1.00 55.16 108 GLN A N 1
ATOM 886 C CA . GLN A 1 108 ? -6.236 -15.930 -42.561 1.00 55.16 108 GLN A CA 1
ATOM 887 C C . GLN A 1 108 ? -4.954 -16.272 -43.340 1.00 55.16 108 GLN A C 1
ATOM 889 O O . GLN A 1 108 ? -4.690 -17.443 -43.579 1.00 55.16 108 GLN A O 1
ATOM 894 N N . ASP A 1 109 ? -4.085 -15.303 -43.630 1.00 53.66 109 ASP A N 1
ATOM 895 C CA . ASP A 1 109 ? -2.866 -15.552 -44.407 1.00 53.66 109 ASP A CA 1
ATOM 896 C C . ASP A 1 109 ? -1.617 -15.599 -43.520 1.00 53.66 109 ASP A C 1
ATOM 898 O O . ASP A 1 109 ? -0.784 -14.688 -43.510 1.00 53.66 109 ASP A O 1
ATOM 902 N N . ARG A 1 110 ? -1.468 -16.679 -42.744 1.00 56.12 110 ARG A N 1
ATOM 903 C CA . ARG A 1 110 ? -0.143 -17.096 -42.263 1.00 56.12 110 ARG A CA 1
ATOM 904 C C . ARG A 1 110 ? 0.361 -18.188 -43.208 1.00 56.12 110 ARG A C 1
ATOM 906 O O . ARG A 1 110 ? -0.247 -19.257 -43.236 1.00 56.12 110 ARG A O 1
ATOM 913 N N . PRO A 1 111 ? 1.444 -17.959 -43.974 1.00 66.50 111 PRO A N 1
ATOM 914 C CA . PRO A 1 111 ? 2.014 -19.011 -44.799 1.00 66.50 111 PRO A CA 1
ATOM 915 C C . PRO A 1 111 ? 2.431 -20.190 -43.904 1.00 66.50 111 PRO A C 1
ATOM 917 O O . PRO A 1 111 ? 2.883 -19.968 -42.772 1.00 66.50 111 PRO A O 1
ATOM 920 N N . PRO A 1 112 ? 2.269 -21.435 -44.378 1.00 67.69 112 PRO A N 1
ATOM 921 C CA . PRO A 1 112 ? 2.570 -22.619 -43.591 1.00 67.69 112 PRO A CA 1
ATOM 922 C C . PRO A 1 112 ? 4.028 -22.588 -43.127 1.00 67.69 112 PRO A C 1
ATOM 924 O O . PRO A 1 112 ? 4.951 -22.345 -43.909 1.00 67.69 112 PRO A O 1
ATOM 927 N N . PHE A 1 113 ? 4.215 -22.822 -41.828 1.00 52.00 113 PHE A N 1
ATOM 928 C CA . PHE A 1 113 ? 5.515 -23.028 -41.203 1.00 52.00 113 PHE A CA 1
ATOM 929 C C . PHE A 1 113 ? 6.217 -24.174 -41.940 1.00 52.00 113 PHE A C 1
ATOM 931 O O . PHE A 1 113 ? 5.831 -25.335 -41.805 1.00 52.00 113 PHE A O 1
ATOM 938 N N . LYS A 1 114 ? 7.228 -23.853 -42.753 1.00 58.19 114 LYS A N 1
ATOM 939 C CA . LYS A 1 114 ? 8.098 -24.872 -43.343 1.00 58.19 114 LYS A CA 1
ATOM 940 C C . LYS A 1 114 ? 8.852 -25.554 -42.204 1.00 58.19 114 LYS A C 1
ATOM 942 O O . LYS A 1 114 ? 9.480 -24.886 -41.382 1.00 58.19 114 LYS A O 1
ATOM 947 N N . SER A 1 115 ? 8.741 -26.875 -42.138 1.00 61.56 115 SER A N 1
ATOM 948 C CA . SER A 1 115 ? 9.380 -27.708 -41.123 1.00 61.56 115 SER A CA 1
ATOM 949 C C . SER A 1 115 ? 10.910 -27.526 -41.118 1.00 61.56 115 SER A C 1
ATOM 951 O O . SER A 1 115 ? 11.504 -27.414 -42.193 1.00 61.56 115 SER A O 1
ATOM 953 N N . PRO A 1 116 ? 11.578 -27.564 -39.946 1.00 58.38 116 PRO A N 1
ATOM 954 C CA . PRO A 1 116 ? 13.026 -27.344 -39.811 1.00 58.38 116 PRO A CA 1
ATOM 955 C C . PRO A 1 116 ? 13.948 -28.290 -40.603 1.00 58.38 116 PRO A C 1
ATOM 957 O O . PRO A 1 116 ? 15.136 -28.009 -40.723 1.00 58.38 116 PRO A O 1
ATOM 960 N N . GLN A 1 117 ? 13.436 -29.397 -41.149 1.00 58.97 117 GLN A N 1
ATOM 961 C CA . GLN A 1 117 ? 14.249 -30.434 -41.798 1.00 58.97 117 GLN A CA 1
ATOM 962 C C . GLN A 1 117 ? 14.699 -30.118 -43.235 1.00 58.97 117 GLN A C 1
ATOM 964 O O . GLN A 1 117 ? 15.494 -30.869 -43.792 1.00 58.97 117 GLN A O 1
ATOM 969 N N . GLU A 1 118 ? 14.253 -29.012 -43.837 1.00 53.69 118 GLU A N 1
ATOM 970 C CA . GLU A 1 118 ? 14.582 -28.676 -45.236 1.00 53.69 118 GLU A CA 1
ATOM 971 C C . GLU A 1 118 ? 15.658 -27.593 -45.399 1.00 53.69 118 GLU A C 1
ATOM 973 O O . GLU A 1 118 ? 15.954 -27.155 -46.510 1.00 53.69 118 GLU A O 1
ATOM 978 N N . ARG A 1 119 ? 16.306 -27.175 -44.306 1.00 53.84 119 ARG A N 1
ATOM 979 C CA . ARG A 1 119 ? 17.476 -26.292 -44.373 1.00 53.84 119 ARG A CA 1
ATOM 980 C C . ARG A 1 119 ? 18.740 -27.144 -44.529 1.00 53.84 119 ARG A C 1
ATOM 982 O O . ARG A 1 119 ? 19.558 -27.223 -43.621 1.00 53.84 119 ARG A O 1
ATOM 989 N N . ARG A 1 120 ? 18.861 -27.830 -45.673 1.00 54.47 120 ARG A N 1
ATOM 990 C CA . ARG A 1 120 ? 20.104 -28.513 -46.060 1.00 54.47 120 ARG A CA 1
ATOM 991 C C . ARG A 1 120 ? 21.237 -27.491 -46.086 1.00 54.47 120 ARG A C 1
ATOM 993 O O . ARG A 1 120 ? 21.125 -26.444 -46.722 1.00 54.47 120 ARG A O 1
ATOM 1000 N N . GLU A 1 121 ? 22.295 -27.820 -45.361 1.00 58.69 121 GLU A N 1
ATOM 1001 C CA . GLU A 1 121 ? 23.554 -27.095 -45.281 1.00 58.69 121 GLU A CA 1
ATOM 1002 C C . GLU A 1 121 ? 24.155 -26.950 -46.681 1.00 58.69 121 GLU A C 1
ATOM 1004 O O . GLU A 1 121 ? 24.769 -27.864 -47.227 1.00 58.69 121 GLU A O 1
ATOM 1009 N N . VAL A 1 122 ? 23.951 -25.785 -47.291 1.00 60.62 122 VAL A N 1
ATOM 1010 C CA . VAL A 1 122 ? 24.783 -25.348 -48.407 1.00 60.62 122 VAL A CA 1
ATOM 1011 C C . VAL A 1 122 ? 26.029 -24.753 -47.773 1.00 60.62 122 VAL A C 1
ATOM 1013 O O . VAL A 1 122 ? 26.066 -23.568 -47.455 1.00 60.62 122 VAL A O 1
ATOM 1016 N N . THR A 1 123 ? 27.025 -25.597 -47.519 1.00 65.38 123 THR A N 1
ATOM 1017 C CA . THR A 1 123 ? 28.364 -25.151 -47.134 1.00 65.38 123 THR A CA 1
ATOM 1018 C C . THR A 1 123 ? 28.991 -24.500 -48.369 1.00 65.38 123 THR A C 1
ATOM 1020 O O . THR A 1 123 ? 29.239 -25.205 -49.352 1.00 65.38 123 THR A O 1
ATOM 1023 N N . PRO A 1 124 ? 29.200 -23.171 -48.396 1.00 68.00 124 PRO A N 1
ATOM 1024 C CA . PRO A 1 124 ? 29.814 -22.532 -49.549 1.00 68.00 124 PRO A CA 1
ATOM 1025 C C . PRO A 1 124 ? 31.251 -23.055 -49.716 1.00 68.00 124 PRO A C 1
ATOM 1027 O O . PRO A 1 124 ? 31.978 -23.175 -48.723 1.00 68.00 124 PRO A O 1
ATOM 1030 N N . PRO A 1 125 ? 31.677 -23.394 -50.944 1.00 57.31 125 PRO A N 1
ATOM 1031 C CA . PRO A 1 125 ? 33.005 -23.931 -51.182 1.00 57.31 125 PRO A CA 1
ATOM 1032 C C . PRO A 1 125 ? 34.082 -22.884 -50.880 1.00 57.31 125 PRO A C 1
ATOM 1034 O O . PRO A 1 125 ? 33.994 -21.735 -51.310 1.00 57.31 125 PRO A O 1
ATOM 1037 N N . GLY A 1 126 ? 35.082 -23.344 -50.122 1.00 61.16 126 GLY A N 1
ATOM 1038 C CA . GLY A 1 126 ? 36.379 -22.741 -49.813 1.00 61.16 126 GLY A CA 1
ATOM 1039 C C . GLY A 1 126 ? 36.676 -21.386 -50.443 1.00 61.16 126 GLY A C 1
ATOM 1040 O O . GLY A 1 126 ? 37.271 -21.307 -51.515 1.00 61.16 126 GLY A O 1
ATOM 1041 N N . ARG A 1 127 ? 36.349 -20.319 -49.711 1.00 54.59 127 ARG A N 1
ATOM 1042 C CA . ARG A 1 127 ? 36.941 -19.002 -49.934 1.00 54.59 127 ARG A CA 1
ATOM 1043 C C . ARG A 1 127 ? 38.332 -19.019 -49.307 1.00 54.59 127 ARG A C 1
ATOM 1045 O O . ARG A 1 127 ? 38.469 -19.165 -48.093 1.00 54.59 127 ARG A O 1
ATOM 1052 N N . SER A 1 128 ? 39.352 -18.946 -50.153 1.00 58.22 128 SER A N 1
ATOM 1053 C CA . SER A 1 128 ? 40.750 -18.773 -49.771 1.00 58.22 128 SER A CA 1
ATOM 1054 C C . SER A 1 128 ? 40.872 -17.671 -48.716 1.00 58.22 128 SER A C 1
ATOM 1056 O O . SER A 1 128 ? 40.248 -16.621 -48.855 1.00 58.22 128 SER A O 1
ATOM 1058 N N . ARG A 1 129 ? 41.640 -17.935 -47.650 1.00 58.88 129 ARG A N 1
ATOM 1059 C CA . ARG A 1 129 ? 41.981 -16.983 -46.581 1.00 58.88 129 ARG A CA 1
ATOM 1060 C C . ARG A 1 129 ? 42.754 -15.798 -47.171 1.00 58.88 129 ARG A C 1
ATOM 1062 O O . ARG A 1 129 ? 43.979 -15.770 -47.125 1.00 58.88 129 ARG A O 1
ATOM 1069 N N . GLU A 1 130 ? 42.046 -14.845 -47.754 1.00 60.28 130 GLU A N 1
ATOM 1070 C CA . GLU A 1 130 ? 42.575 -13.505 -47.972 1.00 60.28 130 GLU A CA 1
ATOM 1071 C C . GLU A 1 130 ? 42.734 -12.876 -46.586 1.00 60.28 130 GLU A C 1
ATOM 1073 O O . GLU A 1 130 ? 41.800 -12.890 -45.781 1.00 60.28 130 GLU A O 1
ATOM 1078 N N . ALA A 1 131 ? 43.956 -12.448 -46.267 1.00 65.69 131 ALA A N 1
ATOM 1079 C CA . ALA A 1 131 ? 44.277 -11.810 -45.001 1.00 65.69 131 ALA A CA 1
ATOM 1080 C C . ALA A 1 131 ? 43.334 -10.619 -44.800 1.00 65.69 131 ALA A C 1
ATOM 1082 O O . ALA A 1 131 ? 43.291 -9.717 -45.638 1.00 65.69 131 ALA A O 1
ATOM 1083 N N . GLU A 1 132 ? 42.548 -10.666 -43.723 1.00 69.12 132 GLU A N 1
ATOM 1084 C CA . GLU A 1 132 ? 41.648 -9.580 -43.356 1.00 69.12 132 GLU A CA 1
ATOM 1085 C C . GLU A 1 132 ? 42.481 -8.296 -43.247 1.00 69.12 132 GLU A C 1
ATOM 1087 O O . GLU A 1 132 ? 43.474 -8.292 -42.513 1.00 69.12 132 GLU A O 1
ATOM 1092 N N . PRO A 1 133 ? 42.153 -7.229 -43.992 1.00 63.69 133 PRO A N 1
ATOM 1093 C CA . PRO A 1 133 ? 42.873 -5.977 -43.862 1.00 63.69 133 PRO A CA 1
ATOM 1094 C C . PRO A 1 133 ? 42.656 -5.461 -42.440 1.00 63.69 133 PRO A C 1
ATOM 1096 O O . PRO A 1 133 ? 41.526 -5.157 -42.058 1.00 63.69 133 PRO A O 1
ATOM 1099 N N . ASP A 1 134 ? 43.736 -5.375 -41.660 1.00 65.06 134 ASP A N 1
ATOM 1100 C CA . ASP A 1 134 ? 43.741 -4.748 -40.343 1.00 65.06 134 ASP A CA 1
ATOM 1101 C C . ASP A 1 134 ? 43.113 -3.351 -40.469 1.00 65.06 134 ASP A C 1
ATOM 1103 O O . ASP A 1 134 ? 43.717 -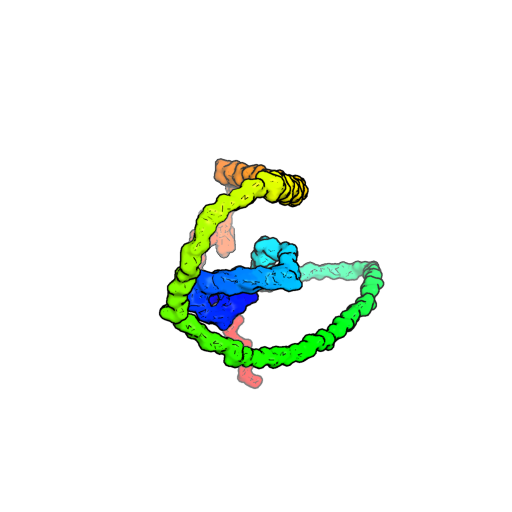2.427 -41.015 1.00 65.06 134 ASP A O 1
ATOM 1107 N N . GLN A 1 135 ? 41.874 -3.199 -39.991 1.00 65.69 135 GLN A N 1
ATOM 1108 C CA . GLN A 1 135 ? 41.171 -1.920 -39.868 1.00 65.69 135 GLN A CA 1
ATOM 1109 C C . GLN A 1 135 ? 41.262 -1.413 -38.414 1.00 65.69 135 GLN A C 1
ATOM 1111 O O . GLN A 1 135 ? 40.266 -1.462 -37.684 1.00 65.69 135 GLN A O 1
ATOM 1116 N N . PRO A 1 136 ? 42.422 -0.912 -37.943 1.00 70.38 136 PRO A N 1
ATOM 1117 C CA . PRO A 1 136 ? 42.545 -0.359 -36.593 1.00 70.38 136 PRO A CA 1
ATOM 1118 C C . PRO A 1 136 ? 41.634 0.863 -36.400 1.00 70.38 136 PRO A C 1
ATOM 1120 O O . PRO A 1 136 ? 41.025 1.026 -35.348 1.00 70.38 136 PRO A O 1
ATOM 1123 N N . GLN A 1 137 ? 41.425 1.654 -37.458 1.00 82.94 137 GLN A N 1
ATOM 1124 C CA . GLN A 1 137 ? 40.644 2.892 -37.392 1.00 82.94 137 GLN A CA 1
ATOM 1125 C C . GLN A 1 137 ? 39.160 2.674 -37.064 1.00 82.94 137 GLN A C 1
ATOM 1127 O O . GLN A 1 137 ? 38.542 3.521 -36.422 1.00 82.94 137 GLN A O 1
ATOM 1132 N N . LEU A 1 138 ? 38.576 1.540 -37.469 1.00 88.56 138 LEU A N 1
ATOM 1133 C CA . LEU A 1 138 ? 37.170 1.259 -37.177 1.00 88.56 138 LEU A CA 1
ATOM 1134 C C . LEU A 1 138 ? 36.966 0.906 -35.697 1.00 88.56 138 LEU A C 1
ATOM 1136 O O . LEU A 1 138 ? 35.971 1.316 -35.100 1.00 88.56 138 LEU A O 1
ATOM 1140 N N . LYS A 1 139 ? 37.920 0.186 -35.093 1.00 88.50 139 LYS A N 1
ATOM 1141 C CA . LYS A 1 139 ? 37.866 -0.201 -33.675 1.00 88.50 139 LYS A CA 1
ATOM 1142 C C . LYS A 1 139 ? 37.978 1.016 -32.762 1.00 88.50 139 LYS A C 1
ATOM 1144 O O . LYS A 1 139 ? 37.196 1.131 -31.821 1.00 88.50 139 LYS A O 1
ATOM 1149 N N . ASP A 1 140 ? 38.869 1.948 -33.086 1.00 91.31 140 ASP A N 1
ATOM 1150 C CA . ASP A 1 140 ? 39.045 3.181 -32.311 1.00 91.31 140 ASP A CA 1
ATOM 1151 C C . ASP A 1 140 ? 37.810 4.093 -32.400 1.00 91.31 140 ASP A C 1
ATOM 1153 O O . ASP A 1 140 ? 37.370 4.674 -31.399 1.00 91.31 140 ASP A O 1
ATOM 1157 N N . LEU A 1 141 ? 37.184 4.165 -33.582 1.00 92.88 141 LEU A N 1
ATOM 1158 C CA . LEU A 1 141 ? 35.936 4.902 -33.779 1.00 92.88 141 LEU A CA 1
ATOM 1159 C C . LEU A 1 141 ? 34.777 4.278 -32.985 1.00 92.88 141 LEU A C 1
ATOM 1161 O O . LEU A 1 141 ? 34.050 4.991 -32.294 1.00 92.88 141 LEU A O 1
ATOM 1165 N N . LEU A 1 142 ? 34.626 2.950 -33.038 1.00 94.19 142 LEU A N 1
ATOM 1166 C CA . LEU A 1 142 ? 33.634 2.212 -32.248 1.00 94.19 142 LEU A CA 1
ATOM 1167 C C . LEU A 1 142 ? 33.849 2.412 -30.744 1.00 94.19 142 LEU A C 1
ATOM 1169 O O . LEU A 1 142 ? 32.887 2.677 -30.026 1.00 94.19 142 LEU A O 1
ATOM 1173 N N . GLY A 1 143 ? 35.097 2.350 -30.274 1.00 95.56 143 GLY A N 1
ATOM 1174 C CA . GLY A 1 143 ? 35.440 2.610 -28.875 1.00 95.56 143 GLY A CA 1
ATOM 1175 C C . GLY A 1 143 ? 35.044 4.017 -28.427 1.00 95.56 143 GLY A C 1
ATOM 1176 O O . GLY A 1 143 ? 34.420 4.183 -27.380 1.00 95.56 143 GLY A O 1
ATOM 1177 N N . SER A 1 144 ? 35.313 5.024 -29.261 1.00 95.94 144 SER A N 1
ATOM 1178 C CA . SER A 1 144 ? 34.939 6.417 -28.981 1.00 95.94 144 SER A CA 1
ATOM 1179 C C . SER A 1 144 ? 33.420 6.609 -28.898 1.00 95.94 144 SER A C 1
ATOM 1181 O O . SER A 1 144 ? 32.928 7.308 -28.010 1.00 95.94 144 SER A O 1
ATOM 1183 N N . ILE A 1 145 ? 32.660 5.959 -29.787 1.00 96.62 145 ILE A N 1
ATOM 1184 C CA . ILE A 1 145 ? 31.190 6.011 -29.775 1.00 96.62 145 ILE A CA 1
ATOM 1185 C C . ILE A 1 145 ? 30.636 5.350 -28.506 1.00 96.62 145 ILE A C 1
ATOM 1187 O O . ILE A 1 145 ? 29.772 5.925 -27.843 1.00 96.62 145 ILE A O 1
ATOM 1191 N N . MET A 1 146 ? 31.147 4.171 -28.142 1.00 97.06 146 MET A N 1
ATOM 1192 C CA . MET A 1 146 ? 30.710 3.439 -26.949 1.00 97.06 146 MET A CA 1
ATOM 1193 C C . MET A 1 146 ? 30.986 4.230 -25.666 1.00 97.06 146 MET A C 1
ATOM 1195 O O . MET A 1 146 ? 30.072 4.418 -24.864 1.00 97.06 146 MET A O 1
ATOM 1199 N N . ALA A 1 147 ? 32.189 4.793 -25.518 1.00 96.75 147 ALA A N 1
ATOM 1200 C CA . ALA A 1 147 ? 32.537 5.639 -24.375 1.00 96.75 147 ALA A CA 1
ATOM 1201 C C . ALA A 1 147 ? 31.635 6.887 -24.273 1.00 96.75 147 ALA A C 1
ATOM 1203 O O . ALA A 1 147 ? 31.251 7.312 -23.177 1.00 96.75 147 ALA A O 1
ATOM 1204 N N . GLY A 1 148 ? 31.250 7.464 -25.417 1.00 97.31 148 GLY A N 1
ATOM 1205 C CA . GLY A 1 148 ? 30.296 8.571 -25.481 1.00 97.31 148 GLY A CA 1
ATOM 1206 C C . GLY A 1 148 ? 28.901 8.182 -24.982 1.00 97.31 148 GLY A C 1
ATOM 1207 O O . GLY A 1 148 ? 28.310 8.911 -24.180 1.00 97.31 148 GLY A O 1
ATOM 1208 N N . LEU A 1 149 ? 28.397 7.020 -25.409 1.00 96.88 149 LEU A N 1
ATOM 1209 C CA . LEU A 1 149 ? 27.100 6.489 -24.980 1.00 96.88 149 LEU A CA 1
ATOM 1210 C C . LEU A 1 149 ? 27.083 6.138 -23.491 1.00 96.88 149 LEU A C 1
ATOM 1212 O O . LEU A 1 149 ? 26.127 6.487 -22.803 1.00 96.88 149 LEU A O 1
ATOM 1216 N N . GLU A 1 150 ? 28.141 5.512 -22.976 1.00 97.31 150 GLU A N 1
ATOM 1217 C CA . GLU A 1 150 ? 28.286 5.212 -21.546 1.00 97.31 150 GLU A CA 1
ATOM 1218 C C . GLU A 1 150 ? 28.278 6.491 -20.709 1.00 97.31 150 GLU A C 1
ATOM 1220 O O . GLU A 1 150 ? 27.539 6.597 -19.731 1.00 97.31 150 GLU A O 1
ATOM 1225 N N . SER A 1 151 ? 29.018 7.510 -21.149 1.00 97.19 151 SER A N 1
ATOM 1226 C CA . SER A 1 151 ? 29.047 8.814 -20.483 1.00 97.19 151 SER A CA 1
ATOM 1227 C C . SER A 1 151 ? 27.682 9.508 -20.511 1.00 97.19 151 SER A C 1
ATOM 1229 O O . SER A 1 151 ? 27.278 10.143 -19.536 1.00 97.19 151 SER A O 1
ATOM 1231 N N . GLN A 1 152 ? 26.953 9.413 -21.626 1.00 96.94 152 GLN A N 1
ATOM 1232 C CA . GLN A 1 152 ? 25.609 9.977 -21.747 1.00 96.94 152 GLN A CA 1
ATOM 1233 C C . GLN A 1 152 ? 24.607 9.242 -20.852 1.00 96.94 152 GLN A C 1
ATOM 1235 O O . GLN A 1 152 ? 23.796 9.885 -20.184 1.00 96.94 152 GLN A O 1
ATOM 1240 N N . LEU A 1 153 ? 24.681 7.912 -20.813 1.00 96.69 153 LEU A N 1
ATOM 1241 C CA . LEU A 1 153 ? 23.830 7.084 -19.971 1.00 96.69 153 LEU A CA 1
ATOM 1242 C C . LEU A 1 153 ? 24.103 7.337 -18.483 1.00 96.69 153 LEU A C 1
ATOM 1244 O O . LEU A 1 153 ? 23.147 7.479 -17.722 1.00 96.69 153 LEU A O 1
ATOM 1248 N N . GLY A 1 154 ? 25.376 7.469 -18.094 1.00 97.31 154 GLY A N 1
ATOM 1249 C CA . GLY A 1 154 ? 25.791 7.826 -16.736 1.00 97.31 154 GLY A CA 1
ATOM 1250 C C . GLY A 1 154 ? 25.167 9.142 -16.281 1.00 97.31 154 GLY A C 1
ATOM 1251 O O . GLY A 1 154 ? 24.420 9.156 -15.308 1.00 97.31 154 GLY A O 1
ATOM 1252 N N . ARG A 1 155 ? 25.326 10.215 -17.072 1.00 96.69 155 ARG A N 1
ATOM 1253 C CA . ARG A 1 155 ? 24.713 11.524 -16.772 1.00 96.69 155 ARG A CA 1
ATOM 1254 C C . ARG A 1 155 ? 23.194 11.442 -16.610 1.00 96.69 155 ARG A C 1
ATOM 1256 O O . ARG A 1 155 ? 22.640 11.979 -15.659 1.00 96.69 155 ARG A O 1
ATOM 1263 N N . MET A 1 156 ? 22.512 10.721 -17.501 1.00 96.19 156 MET A N 1
ATOM 1264 C CA . MET A 1 156 ? 21.058 10.554 -17.411 1.00 96.19 156 MET A CA 1
ATOM 1265 C C . MET A 1 156 ? 20.610 9.773 -16.169 1.00 96.19 156 MET A C 1
ATOM 1267 O O . MET A 1 156 ? 19.505 10.004 -15.670 1.00 96.19 156 MET A O 1
ATOM 1271 N N . MET A 1 157 ? 21.408 8.812 -15.701 1.00 96.06 157 MET A N 1
ATOM 1272 C CA . MET A 1 157 ? 21.123 8.089 -14.463 1.00 96.06 157 MET A CA 1
ATOM 1273 C C . MET A 1 157 ? 21.406 8.958 -13.242 1.00 96.06 157 MET A C 1
ATOM 1275 O O . MET A 1 157 ? 20.555 9.008 -12.357 1.00 96.06 157 MET A O 1
ATOM 1279 N N . ASP A 1 158 ? 22.517 9.691 -13.225 1.00 95.81 158 ASP A N 1
ATOM 1280 C CA . ASP A 1 158 ? 22.884 10.596 -12.133 1.00 95.81 158 ASP A CA 1
ATOM 1281 C C . ASP A 1 158 ? 21.853 11.720 -11.955 1.00 95.81 158 ASP A C 1
ATOM 1283 O O . ASP A 1 158 ? 21.419 11.998 -10.835 1.00 95.81 158 ASP A O 1
ATOM 1287 N N . ASP A 1 159 ? 21.349 12.297 -13.048 1.00 94.12 159 ASP A N 1
ATOM 1288 C CA . ASP A 1 159 ? 20.274 13.297 -13.011 1.00 94.12 159 ASP A CA 1
ATOM 1289 C C . ASP A 1 159 ? 18.972 12.713 -12.447 1.00 94.12 159 ASP A C 1
ATOM 1291 O O . ASP A 1 159 ? 18.247 13.355 -11.685 1.00 94.12 159 ASP A O 1
ATOM 1295 N N . LYS A 1 160 ? 18.643 11.463 -12.784 1.00 94.31 160 LYS A N 1
ATOM 1296 C CA . LYS A 1 160 ? 17.461 10.806 -12.214 1.00 94.31 160 LYS A CA 1
ATOM 1297 C C . LYS A 1 160 ? 17.674 10.502 -10.733 1.00 94.31 160 LYS A C 1
ATOM 1299 O O . LYS A 1 160 ? 16.798 10.804 -9.925 1.00 94.31 160 LYS A O 1
ATOM 1304 N N . LEU A 1 161 ? 18.821 9.936 -10.366 1.00 95.31 161 LEU A N 1
ATOM 1305 C CA . LEU A 1 161 ? 19.142 9.543 -8.993 1.00 95.31 161 LEU A CA 1
ATOM 1306 C C . LEU A 1 161 ? 19.229 10.751 -8.056 1.00 95.31 161 LEU A C 1
ATOM 1308 O O . LEU A 1 161 ? 18.663 10.699 -6.963 1.00 95.31 161 LEU A O 1
ATOM 1312 N N . SER A 1 162 ? 19.831 11.855 -8.501 1.00 94.12 162 SER A N 1
ATOM 1313 C CA . SER A 1 162 ? 19.911 13.107 -7.737 1.00 94.12 162 SER A CA 1
ATOM 1314 C C . SER A 1 162 ? 18.536 13.710 -7.445 1.00 94.12 162 SER A C 1
ATOM 1316 O O . SER A 1 162 ? 18.324 14.261 -6.369 1.00 94.12 162 SER A O 1
ATOM 1318 N N . ASN A 1 163 ? 17.562 13.531 -8.340 1.00 92.19 163 ASN A N 1
ATOM 1319 C CA . ASN A 1 163 ? 16.181 13.955 -8.107 1.00 92.19 163 ASN A CA 1
ATOM 1320 C C . ASN A 1 163 ? 15.401 13.007 -7.174 1.00 92.19 163 ASN A C 1
ATOM 1322 O O . ASN A 1 163 ? 14.481 13.437 -6.472 1.00 92.19 163 ASN A O 1
ATOM 1326 N N . PHE A 1 164 ? 15.736 11.713 -7.150 1.00 93.75 164 PHE A N 1
ATOM 1327 C CA . PHE A 1 164 ? 15.050 10.734 -6.299 1.00 93.75 164 PHE A CA 1
ATOM 1328 C C . PHE A 1 164 ? 15.569 10.709 -4.859 1.00 93.75 164 PHE A C 1
ATOM 1330 O O . PHE A 1 164 ? 14.753 10.570 -3.943 1.00 93.75 164 PHE A O 1
ATOM 1337 N N . ALA A 1 165 ? 16.877 10.876 -4.653 1.00 94.69 165 ALA A N 1
ATOM 1338 C CA . ALA A 1 165 ? 17.514 10.862 -3.337 1.00 94.69 165 ALA A CA 1
ATOM 1339 C C . ALA A 1 165 ? 16.818 11.775 -2.299 1.00 94.69 165 ALA A C 1
ATOM 1341 O O . ALA A 1 165 ? 16.324 11.241 -1.302 1.00 94.69 165 ALA A O 1
ATOM 1342 N N . PRO A 1 166 ? 16.611 13.089 -2.539 1.00 94.62 166 PRO A N 1
ATOM 1343 C CA . PRO A 1 166 ? 16.002 13.976 -1.542 1.00 94.62 166 PRO A CA 1
ATOM 1344 C C . PRO A 1 166 ? 14.540 13.614 -1.246 1.00 94.62 166 PRO A C 1
ATOM 1346 O O . PRO A 1 166 ? 14.038 13.809 -0.138 1.00 94.62 166 PRO A O 1
ATOM 1349 N N . ARG A 1 167 ? 13.828 13.041 -2.225 1.00 92.50 167 ARG A N 1
ATOM 1350 C CA . ARG A 1 167 ? 12.433 12.618 -2.053 1.00 92.50 167 ARG A CA 1
ATOM 1351 C C . ARG A 1 167 ? 12.322 11.363 -1.190 1.00 92.50 167 ARG A C 1
ATOM 1353 O O . ARG A 1 167 ? 11.334 11.207 -0.469 1.00 92.50 167 ARG A O 1
ATOM 1360 N N . ILE A 1 168 ? 13.301 10.464 -1.283 1.00 96.75 168 ILE A N 1
ATOM 1361 C CA . ILE A 1 168 ? 13.400 9.287 -0.418 1.00 96.75 168 ILE A CA 1
ATOM 1362 C C . ILE A 1 168 ? 13.812 9.728 0.985 1.00 96.75 168 ILE A C 1
ATOM 1364 O O . ILE A 1 168 ? 13.123 9.374 1.938 1.00 96.75 168 ILE A O 1
ATOM 1368 N N . GLU A 1 169 ? 14.841 10.565 1.111 1.00 96.00 169 GLU A N 1
ATOM 1369 C CA . GLU A 1 169 ? 15.303 11.099 2.396 1.00 96.00 169 GLU A CA 1
ATOM 1370 C C . GLU A 1 169 ? 14.186 11.823 3.153 1.00 96.00 169 GLU A C 1
ATOM 1372 O O . GLU A 1 169 ? 13.946 11.530 4.321 1.00 96.00 169 GLU A O 1
ATOM 1377 N N . GLY A 1 170 ? 13.402 12.676 2.484 1.00 95.81 170 GLY A N 1
ATOM 1378 C CA . GLY A 1 170 ? 12.261 13.347 3.113 1.00 95.81 170 GLY A CA 1
ATOM 1379 C C . GLY A 1 170 ? 11.202 12.375 3.653 1.00 95.81 170 GLY A C 1
ATOM 1380 O O . GLY A 1 170 ? 10.650 12.581 4.738 1.00 95.81 170 GLY A O 1
ATOM 1381 N N . LYS A 1 171 ? 10.936 11.273 2.936 1.00 97.25 171 LYS A N 1
ATOM 1382 C CA . LYS A 1 171 ? 10.015 10.223 3.403 1.00 97.25 171 LYS A CA 1
ATOM 1383 C C . LYS A 1 171 ? 10.598 9.431 4.570 1.00 97.25 171 LYS A C 1
ATOM 1385 O O . LYS A 1 171 ? 9.861 9.139 5.509 1.00 97.25 171 LYS A O 1
ATOM 1390 N N . VAL A 1 172 ? 11.888 9.100 4.521 1.00 98.12 172 VAL A N 1
ATOM 139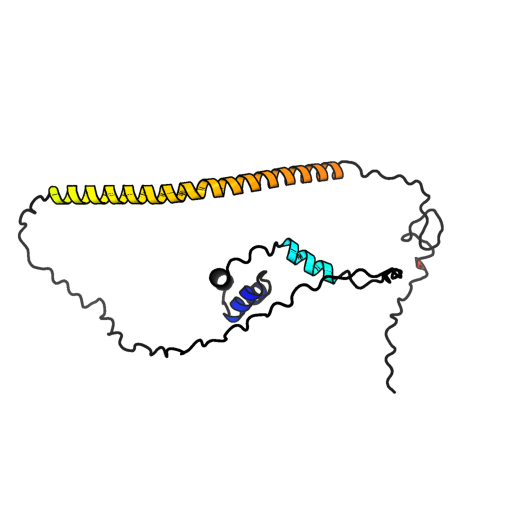1 C CA . VAL A 1 172 ? 12.592 8.397 5.602 1.00 98.12 172 VAL A CA 1
ATOM 1392 C C . VAL A 1 172 ? 12.586 9.248 6.872 1.00 98.12 172 VAL A C 1
ATOM 1394 O O . VAL A 1 172 ? 12.168 8.755 7.916 1.00 98.12 172 VAL A O 1
ATOM 1397 N N . SER A 1 173 ? 12.900 10.542 6.776 1.00 98.00 173 SER A N 1
ATOM 1398 C CA . SER A 1 173 ? 12.832 11.488 7.899 1.00 98.00 173 SER A CA 1
ATOM 1399 C C . SER A 1 173 ? 11.424 11.590 8.495 1.00 98.00 173 SER A C 1
ATOM 1401 O O . SER A 1 173 ? 11.250 11.538 9.712 1.00 98.00 173 SER A O 1
ATOM 1403 N N . SER A 1 174 ? 10.386 11.662 7.653 1.00 96.88 174 SER A N 1
ATOM 1404 C CA . SER A 1 174 ? 8.992 11.684 8.121 1.00 96.88 174 SER A CA 1
ATOM 1405 C C . SER A 1 174 ? 8.583 10.388 8.833 1.00 96.88 174 SER A C 1
ATOM 1407 O O . SER A 1 174 ? 7.898 10.430 9.857 1.00 96.88 174 SER A O 1
ATOM 1409 N N . LEU A 1 175 ? 9.000 9.229 8.313 1.00 97.62 175 LEU A N 1
ATOM 1410 C CA . LEU A 1 175 ? 8.743 7.938 8.950 1.00 97.62 175 LEU A CA 1
ATOM 1411 C C . LEU A 1 175 ? 9.499 7.804 10.273 1.00 97.62 175 LEU A C 1
ATOM 1413 O O . LEU A 1 175 ? 8.901 7.341 11.241 1.00 97.62 175 LEU A O 1
ATOM 1417 N N . SER A 1 176 ? 10.745 8.274 10.342 1.00 98.12 176 SER A N 1
ATOM 1418 C CA . SER A 1 176 ? 11.552 8.275 11.566 1.00 98.12 176 SER A CA 1
ATOM 1419 C C . SER A 1 176 ? 10.848 9.022 12.704 1.00 98.12 176 SER A C 1
ATOM 1421 O O . SER A 1 176 ? 10.646 8.456 13.774 1.00 98.12 176 SER A O 1
ATOM 1423 N N . LEU A 1 177 ? 10.343 10.235 12.444 1.00 97.75 177 LEU A N 1
ATOM 1424 C CA . LEU A 1 177 ? 9.580 11.017 13.432 1.00 97.75 177 LEU A CA 1
ATOM 1425 C C . LEU A 1 177 ? 8.291 10.316 13.892 1.00 97.75 177 LEU A C 1
ATOM 1427 O O . LEU A 1 177 ? 7.846 10.458 15.032 1.00 97.75 177 LEU A O 1
ATOM 1431 N N . ARG A 1 178 ? 7.639 9.563 12.998 1.00 97.50 178 ARG A N 1
ATOM 1432 C CA . ARG A 1 178 ? 6.436 8.795 13.349 1.00 97.50 178 ARG A CA 1
ATOM 1433 C C . ARG A 1 178 ? 6.766 7.595 14.227 1.00 97.50 178 ARG A C 1
ATOM 1435 O O . ARG A 1 178 ? 5.958 7.285 15.099 1.00 97.50 178 ARG A O 1
ATOM 1442 N N . VAL A 1 179 ? 7.892 6.927 13.975 1.00 98.25 179 VAL A N 1
ATOM 1443 C CA . VAL A 1 179 ? 8.379 5.809 14.794 1.00 98.25 179 VAL A CA 1
ATOM 1444 C C . VAL A 1 179 ? 8.702 6.304 16.200 1.00 98.25 179 VAL A C 1
ATOM 1446 O O . VAL A 1 179 ? 8.110 5.788 17.142 1.00 98.25 179 VAL A O 1
ATOM 1449 N N . GLU A 1 180 ? 9.464 7.389 16.331 1.00 98.19 180 GLU A N 1
ATOM 1450 C CA . GLU A 1 180 ? 9.787 8.016 17.624 1.00 98.19 180 GLU A CA 1
ATOM 1451 C C . GLU A 1 180 ? 8.514 8.385 18.415 1.00 98.19 180 GLU A C 1
ATOM 1453 O O . GLU A 1 180 ? 8.333 8.024 19.578 1.00 98.19 180 GLU A O 1
ATOM 1458 N N . LYS A 1 181 ? 7.521 8.991 17.749 1.00 98.19 181 LYS A N 1
ATOM 1459 C CA . LYS A 1 181 ? 6.226 9.301 18.379 1.00 98.19 181 LYS A CA 1
ATOM 1460 C C . LYS A 1 181 ? 5.436 8.056 18.799 1.00 98.19 181 LYS A C 1
ATOM 1462 O O . LYS A 1 181 ? 4.597 8.130 19.703 1.00 98.19 181 LYS A O 1
ATOM 1467 N N . MET A 1 182 ? 5.595 6.932 18.102 1.00 97.62 182 MET A N 1
ATOM 1468 C CA . MET A 1 182 ? 4.957 5.673 18.492 1.00 97.62 182 MET A CA 1
ATOM 1469 C C . MET A 1 182 ? 5.661 5.044 19.691 1.00 97.62 182 MET A C 1
ATOM 1471 O O . MET A 1 182 ? 4.961 4.574 20.585 1.00 97.62 182 MET A O 1
ATOM 1475 N N . GLU A 1 183 ? 6.989 5.101 19.749 1.00 98.00 183 GLU A N 1
ATOM 1476 C CA . GLU A 1 183 ? 7.789 4.652 20.895 1.00 98.00 183 GLU A CA 1
ATOM 1477 C C . GLU A 1 183 ? 7.380 5.404 22.171 1.00 98.00 183 GLU A C 1
ATOM 1479 O O . GLU A 1 183 ? 6.989 4.778 23.155 1.00 98.00 183 GLU A O 1
ATOM 1484 N N . ASP A 1 184 ? 7.246 6.732 22.105 1.00 98.06 184 ASP A N 1
ATOM 1485 C CA . ASP A 1 184 ? 6.716 7.554 23.205 1.00 98.06 184 ASP A CA 1
ATOM 1486 C C . ASP A 1 184 ? 5.323 7.119 23.692 1.00 98.06 184 ASP A C 1
ATOM 1488 O O . ASP A 1 184 ? 4.978 7.203 24.879 1.00 98.06 184 ASP A O 1
ATOM 1492 N N . ARG A 1 185 ? 4.452 6.711 22.761 1.00 97.75 185 ARG A N 1
ATOM 1493 C CA . ARG A 1 185 ? 3.099 6.243 23.092 1.00 97.75 185 ARG A CA 1
ATOM 1494 C C . ARG A 1 185 ? 3.140 4.870 23.747 1.00 97.75 185 ARG A C 1
ATOM 1496 O O . ARG A 1 185 ? 2.343 4.637 24.656 1.00 97.75 185 ARG A O 1
ATOM 1503 N N . ILE A 1 186 ? 4.031 3.991 23.294 1.00 97.56 186 ILE A N 1
ATOM 1504 C CA . ILE A 1 186 ? 4.253 2.676 23.897 1.00 97.56 186 ILE A CA 1
ATOM 1505 C C . ILE A 1 186 ? 4.740 2.867 25.333 1.00 97.56 186 ILE A C 1
ATOM 1507 O O . ILE A 1 186 ? 4.089 2.366 26.246 1.00 97.56 186 ILE A O 1
ATOM 1511 N N . ASP A 1 187 ? 5.745 3.708 25.560 1.00 97.12 187 ASP A N 1
ATOM 1512 C CA . ASP A 1 187 ? 6.265 4.020 26.895 1.00 97.12 187 ASP A CA 1
ATOM 1513 C C . ASP A 1 187 ? 5.194 4.562 27.849 1.00 97.12 187 ASP A C 1
ATOM 1515 O O . ASP A 1 187 ? 5.119 4.173 29.019 1.00 97.12 187 ASP A O 1
ATOM 1519 N N . LYS A 1 188 ? 4.320 5.454 27.366 1.00 95.81 188 LYS A N 1
ATOM 1520 C CA . LYS A 1 188 ? 3.189 5.974 28.157 1.00 95.81 188 LYS A CA 1
ATOM 1521 C C . LYS A 1 188 ? 2.201 4.872 28.535 1.00 95.81 188 LYS A C 1
ATOM 1523 O O . LYS A 1 188 ? 1.722 4.842 29.671 1.00 95.81 188 LYS A O 1
ATOM 1528 N N . LEU A 1 189 ? 1.901 3.963 27.609 1.00 94.00 189 LEU A N 1
ATOM 1529 C CA . LEU A 1 189 ? 1.022 2.825 27.870 1.00 94.00 189 LEU A CA 1
ATOM 1530 C C . LEU A 1 189 ? 1.669 1.829 28.834 1.00 94.00 189 LEU A C 1
ATOM 1532 O O . LEU A 1 189 ? 0.997 1.346 29.743 1.00 94.00 189 LEU A O 1
ATOM 1536 N N . GLU A 1 190 ? 2.963 1.554 28.697 1.00 95.44 190 GLU A N 1
ATOM 1537 C CA . GLU A 1 190 ? 3.686 0.680 29.618 1.00 95.44 190 GLU A CA 1
ATOM 1538 C C . GLU A 1 190 ? 3.725 1.251 31.035 1.00 95.44 190 GLU A C 1
ATOM 1540 O O . GLU A 1 190 ? 3.431 0.531 31.993 1.00 95.44 190 GLU A O 1
ATOM 1545 N N . LYS A 1 191 ? 3.991 2.555 31.178 1.00 93.88 191 LYS A N 1
ATOM 1546 C CA . LYS A 1 191 ? 3.912 3.256 32.467 1.00 93.88 191 LYS A CA 1
ATOM 1547 C C . LYS A 1 191 ? 2.508 3.148 33.064 1.00 93.88 191 LYS A C 1
ATOM 1549 O O . LYS A 1 191 ? 2.375 2.759 34.220 1.00 93.88 191 LYS A O 1
ATOM 1554 N N . SER A 1 192 ? 1.460 3.367 32.265 1.00 89.44 192 SER A N 1
ATOM 1555 C CA . SER A 1 192 ? 0.068 3.215 32.716 1.00 89.44 192 SER A CA 1
ATOM 1556 C C . SER A 1 192 ? -0.303 1.782 33.111 1.00 89.44 192 SER A C 1
ATOM 1558 O O . SER A 1 192 ? -1.192 1.609 33.942 1.00 89.44 192 SER A O 1
ATOM 1560 N N . ARG A 1 193 ? 0.322 0.759 32.516 1.00 89.25 193 ARG A N 1
ATOM 1561 C CA . ARG A 1 193 ? 0.095 -0.651 32.877 1.00 89.25 193 ARG A CA 1
ATOM 1562 C C . ARG A 1 193 ? 0.825 -1.051 34.158 1.00 89.25 193 ARG A C 1
ATOM 1564 O O . ARG A 1 193 ? 0.323 -1.900 34.887 1.00 89.25 193 ARG A O 1
ATOM 1571 N N . ARG A 1 194 ? 2.011 -0.485 34.408 1.00 87.00 194 ARG A N 1
ATOM 1572 C CA . ARG A 1 194 ? 2.828 -0.780 35.599 1.00 87.00 194 ARG A CA 1
ATOM 1573 C C . ARG A 1 194 ? 2.379 -0.006 36.830 1.00 87.00 194 ARG A C 1
ATOM 1575 O O . ARG A 1 194 ? 2.540 -0.507 37.939 1.00 87.00 194 ARG A O 1
ATOM 1582 N N . SER A 1 195 ? 1.813 1.187 36.659 1.00 78.25 195 SER A N 1
ATOM 1583 C CA . SER A 1 195 ? 1.135 1.866 37.755 1.00 78.25 195 SER A CA 1
ATOM 1584 C C . SER A 1 195 ? -0.063 1.009 38.165 1.00 78.25 195 SER A C 1
ATOM 1586 O O . SER A 1 195 ? -0.954 0.812 37.335 1.00 78.25 195 SER A O 1
ATOM 1588 N N . PRO A 1 196 ? -0.120 0.478 39.404 1.00 72.50 196 PRO A N 1
ATOM 1589 C CA . PRO A 1 196 ? -1.354 -0.117 39.887 1.00 72.50 196 PRO A CA 1
ATOM 1590 C C . PRO A 1 196 ? -2.415 0.959 39.699 1.00 72.50 196 PRO A C 1
ATOM 1592 O O . PRO A 1 196 ? -2.232 2.068 40.210 1.00 72.50 196 PRO A O 1
ATOM 1595 N N . SER A 1 197 ? -3.455 0.674 38.897 1.00 69.25 197 SER A N 1
ATOM 1596 C CA . SER A 1 197 ? -4.566 1.609 38.711 1.00 69.25 197 SER A CA 1
ATOM 1597 C C . SER A 1 197 ? -4.882 2.168 40.086 1.00 69.25 197 SER A C 1
ATOM 1599 O O . SER A 1 197 ? -4.981 1.343 41.007 1.00 69.25 197 SER A O 1
ATOM 1601 N N . PRO A 1 198 ? -4.943 3.502 40.273 1.00 64.62 198 PRO A N 1
ATOM 1602 C CA . PRO A 1 198 ? -5.325 4.055 41.551 1.00 64.62 198 PRO A CA 1
ATOM 1603 C C . PRO A 1 198 ? -6.669 3.417 41.842 1.00 64.62 198 PRO A C 1
ATOM 1605 O O . PRO A 1 198 ? -7.679 3.752 41.229 1.00 64.62 198 PRO A O 1
ATOM 1608 N N . LYS A 1 199 ? -6.648 2.395 42.707 1.00 63.25 199 LYS A N 1
ATOM 1609 C CA . LYS A 1 199 ? -7.827 1.855 43.335 1.00 63.25 199 LYS A CA 1
ATOM 1610 C C . LYS A 1 199 ? -8.263 3.065 44.111 1.00 63.25 199 LYS A C 1
ATOM 1612 O O . LYS A 1 199 ? -7.764 3.306 45.209 1.00 63.25 199 LYS A O 1
ATOM 1617 N N . THR A 1 200 ? -9.111 3.877 43.494 1.00 59.53 200 THR A N 1
ATOM 1618 C CA . THR A 1 200 ? -10.024 4.732 44.201 1.00 59.53 200 THR A CA 1
ATOM 1619 C C . THR A 1 200 ? -10.726 3.743 45.105 1.00 59.53 200 THR A C 1
ATOM 1621 O O . THR A 1 200 ? -11.678 3.069 44.719 1.00 59.53 200 THR A O 1
ATOM 1624 N N . ARG A 1 201 ? -10.164 3.565 46.304 1.00 57.88 201 ARG A N 1
ATOM 1625 C CA . ARG A 1 201 ? -10.871 3.094 47.472 1.00 57.88 201 ARG A CA 1
ATOM 1626 C C . ARG A 1 201 ? -11.872 4.208 47.728 1.00 57.88 201 ARG A C 1
ATOM 1628 O O . ARG A 1 201 ? -11.742 4.976 48.669 1.00 57.88 201 ARG A O 1
ATOM 1635 N N . SER A 1 202 ? -12.853 4.343 46.840 1.00 58.31 202 SER A N 1
ATOM 1636 C CA . SER A 1 202 ? -14.160 4.753 47.264 1.00 58.31 202 SER A CA 1
ATOM 1637 C C . SER A 1 202 ? -14.576 3.602 48.160 1.00 58.31 202 SER A C 1
ATOM 1639 O O . SER A 1 202 ? -15.175 2.618 47.737 1.00 58.31 202 SER A O 1
ATOM 1641 N N . THR A 1 203 ? -14.207 3.725 49.428 1.00 63.28 203 THR A N 1
ATOM 1642 C CA . THR A 1 203 ? -14.811 3.045 50.568 1.00 63.28 203 THR A CA 1
ATOM 1643 C C . THR A 1 203 ? -16.271 3.500 50.707 1.00 63.28 203 THR A C 1
ATOM 1645 O O . THR A 1 203 ? -16.798 3.612 51.804 1.00 63.28 203 THR A O 1
ATOM 1648 N N . SER A 1 204 ? -16.933 3.828 49.594 1.00 69.00 204 SER A N 1
ATOM 1649 C CA . SER A 1 204 ? -18.368 3.932 49.522 1.00 69.00 204 SER A CA 1
ATOM 1650 C C . SER A 1 204 ? -18.875 2.509 49.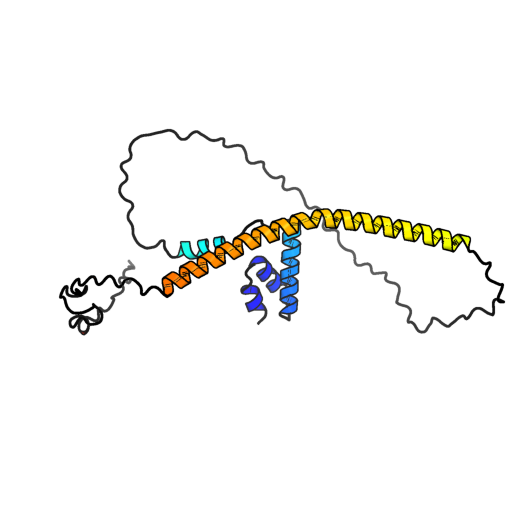725 1.00 69.00 204 SER A C 1
ATOM 1652 O O . SER A 1 204 ? -18.471 1.620 48.963 1.00 69.00 204 SER A O 1
ATOM 1654 N N . PRO A 1 205 ? -19.692 2.268 50.758 1.00 73.31 205 PRO A N 1
ATOM 1655 C CA . PRO A 1 205 ? -20.280 0.963 50.986 1.00 73.31 205 PRO A CA 1
ATOM 1656 C C . PRO A 1 205 ? -20.958 0.529 49.693 1.00 73.31 205 PRO A C 1
ATOM 1658 O O . PRO A 1 205 ? -21.747 1.266 49.108 1.00 73.31 205 PRO A O 1
ATOM 1661 N N . LEU A 1 206 ? -20.562 -0.642 49.214 1.00 82.19 206 LEU A N 1
ATOM 1662 C CA . LEU A 1 206 ? -21.028 -1.191 47.960 1.00 82.19 206 LEU A CA 1
ATOM 1663 C C . LEU A 1 206 ? -22.551 -1.371 48.024 1.00 82.19 206 LEU A C 1
ATOM 1665 O O . LEU A 1 206 ? -23.020 -2.272 48.715 1.00 82.19 206 LEU A O 1
ATOM 1669 N N . THR A 1 207 ? -23.317 -0.500 47.371 1.00 89.62 207 THR A N 1
ATOM 1670 C CA . THR A 1 207 ? -24.780 -0.576 47.307 1.00 89.62 207 THR A CA 1
ATOM 1671 C C . THR A 1 207 ? -25.223 -1.391 46.099 1.00 89.62 207 THR A C 1
ATOM 1673 O O . THR A 1 207 ? -24.760 -1.197 44.974 1.00 89.62 207 THR A O 1
ATOM 1676 N N . CYS A 1 208 ? -26.127 -2.338 46.328 1.00 90.00 208 CYS A N 1
ATOM 1677 C CA . CYS A 1 208 ? -26.706 -3.162 45.285 1.00 90.00 208 CYS A CA 1
ATOM 1678 C C . CYS A 1 208 ? -27.710 -2.349 44.465 1.00 90.00 208 CYS A C 1
ATOM 1680 O O . CYS A 1 208 ? -28.722 -1.895 44.989 1.00 90.00 208 CYS A O 1
ATOM 1682 N N . TYR A 1 209 ? -27.485 -2.229 43.157 1.00 88.81 209 TYR A N 1
ATOM 1683 C CA . TYR A 1 209 ? -28.407 -1.533 42.249 1.00 88.81 209 TYR A CA 1
ATOM 1684 C C . TYR A 1 209 ? -29.753 -2.249 42.038 1.00 88.81 209 TYR A C 1
ATOM 1686 O O . TYR A 1 209 ? -30.663 -1.658 41.469 1.00 88.81 209 TYR A O 1
ATOM 1694 N N . GLY A 1 210 ? -29.882 -3.514 42.455 1.00 88.38 210 GLY A N 1
ATOM 1695 C CA . GLY A 1 210 ? -31.129 -4.276 42.337 1.00 88.38 210 GLY A CA 1
ATOM 1696 C C . GLY A 1 210 ? -32.114 -3.998 43.474 1.00 88.38 210 GLY A C 1
ATOM 1697 O O . GLY A 1 210 ? -33.278 -3.723 43.212 1.00 88.38 210 GLY A O 1
ATOM 1698 N N . CYS A 1 211 ? -31.641 -4.055 44.723 1.00 90.62 211 CYS A N 1
ATOM 1699 C CA . CYS A 1 211 ? -32.479 -3.915 45.922 1.00 90.62 211 CYS A CA 1
ATOM 1700 C C . CYS A 1 211 ? -32.189 -2.652 46.755 1.00 90.62 211 CYS A C 1
ATOM 1702 O O . CYS A 1 211 ? -32.907 -2.357 47.704 1.00 90.62 211 CYS A O 1
ATOM 1704 N N . GLY A 1 212 ? -31.123 -1.908 46.447 1.00 89.75 212 GLY A N 1
ATOM 1705 C CA . GLY A 1 212 ? -30.709 -0.707 47.181 1.00 89.75 212 GLY A CA 1
ATOM 1706 C C . GLY A 1 212 ? -29.934 -0.964 48.481 1.00 89.75 212 GLY A C 1
ATOM 1707 O O . GLY A 1 212 ? -29.395 -0.018 49.053 1.00 89.75 212 GLY A O 1
ATOM 1708 N N . SER A 1 213 ? -29.825 -2.210 48.957 1.00 90.31 213 SER A N 1
ATOM 1709 C CA . SER A 1 213 ? -29.091 -2.537 50.190 1.00 90.31 213 SER A CA 1
ATOM 1710 C C . SER A 1 213 ? -27.571 -2.497 49.996 1.00 90.31 213 SER A C 1
ATOM 1712 O O . SER A 1 213 ? -27.062 -2.830 48.926 1.00 90.31 213 SER A O 1
ATOM 1714 N N . SER A 1 214 ? -26.820 -2.127 51.035 1.00 91.50 214 SER A N 1
ATOM 1715 C CA . SER A 1 214 ? -25.353 -2.175 51.028 1.00 91.50 214 SER A CA 1
ATOM 1716 C C . SER A 1 214 ? -24.806 -3.570 51.370 1.00 91.50 214 SER A C 1
ATOM 1718 O O . SER A 1 214 ? -25.480 -4.386 51.994 1.00 91.50 214 SER A O 1
ATOM 1720 N N . GLY A 1 215 ? -23.574 -3.860 50.941 1.00 90.50 215 GLY A N 1
ATOM 1721 C CA . GLY A 1 215 ? -22.825 -5.072 51.295 1.00 90.50 215 GLY A CA 1
ATOM 1722 C C . GLY A 1 215 ? -22.681 -6.124 50.190 1.00 90.50 215 GLY A C 1
ATOM 1723 O O . GLY A 1 215 ? -21.960 -7.095 50.393 1.00 90.50 215 GLY A O 1
ATOM 1724 N N . HIS A 1 216 ? -23.308 -5.949 49.020 1.00 89.69 216 HIS A N 1
ATOM 1725 C CA . HIS A 1 216 ? -23.208 -6.899 47.903 1.00 89.69 216 HIS A CA 1
ATOM 1726 C C . HIS A 1 216 ? -23.382 -6.228 46.528 1.00 89.69 216 HIS A C 1
ATOM 1728 O O . HIS A 1 216 ? -23.941 -5.139 46.412 1.00 89.69 216 HIS A O 1
ATOM 1734 N N . PHE A 1 217 ? -22.910 -6.890 45.465 1.00 89.31 217 PHE A N 1
ATOM 1735 C CA . PHE A 1 217 ? -23.144 -6.484 44.069 1.00 89.31 217 PHE A CA 1
ATOM 1736 C C . PHE A 1 217 ? -24.468 -7.049 43.535 1.00 89.31 217 PHE A C 1
ATOM 1738 O O . PHE A 1 217 ? -24.947 -8.072 44.011 1.00 89.31 217 PHE A O 1
ATOM 1745 N N . ILE A 1 218 ? -25.009 -6.474 42.453 1.00 88.38 218 ILE A N 1
ATOM 1746 C CA . ILE A 1 218 ? -26.222 -6.979 41.773 1.00 88.38 218 ILE A CA 1
ATOM 1747 C C . ILE A 1 218 ? -26.115 -8.450 41.320 1.00 88.38 218 ILE A C 1
ATOM 1749 O O . ILE A 1 218 ? -27.122 -9.136 41.166 1.00 88.38 218 ILE A O 1
ATOM 1753 N N . SER A 1 219 ? -24.901 -8.960 41.099 1.00 85.50 219 SER A N 1
ATOM 1754 C CA . SER A 1 219 ? -24.640 -10.374 40.792 1.00 85.50 219 SER A CA 1
ATOM 1755 C C . SER A 1 219 ? -24.796 -11.301 42.000 1.00 85.50 219 SER A C 1
ATOM 1757 O O . SER A 1 219 ? -25.077 -12.478 41.820 1.00 85.50 219 SER A O 1
ATOM 1759 N N . GLN A 1 220 ? -24.641 -10.772 43.212 1.00 88.75 220 GLN A N 1
ATOM 1760 C CA . GLN A 1 220 ? -24.763 -11.480 44.489 1.00 88.75 220 GLN A CA 1
ATOM 1761 C C . GLN A 1 220 ? -26.039 -11.076 45.242 1.00 88.75 220 GLN A C 1
ATOM 1763 O O . GLN A 1 220 ? -26.149 -11.297 46.444 1.00 88.75 220 GLN A O 1
ATOM 1768 N N . CYS A 1 221 ? -26.994 -10.439 44.559 1.00 90.31 221 CYS A N 1
ATOM 1769 C CA . CYS A 1 221 ? -28.224 -9.988 45.191 1.00 90.31 221 CYS A CA 1
ATOM 1770 C C . CYS A 1 221 ? -29.117 -11.187 45.538 1.00 90.31 221 CYS A C 1
ATOM 1772 O O . CYS A 1 221 ? -29.530 -11.904 44.621 1.00 90.31 221 CYS A O 1
ATOM 1774 N N . PRO A 1 222 ? -29.450 -11.397 46.825 1.00 89.00 222 PRO A N 1
ATOM 1775 C CA . PRO A 1 222 ? -30.262 -12.535 47.250 1.00 89.00 222 PRO A CA 1
ATOM 1776 C C . PRO A 1 222 ? -31.681 -12.487 46.666 1.00 89.00 222 PRO A C 1
ATOM 1778 O O . PRO A 1 222 ? -32.291 -13.528 46.453 1.00 89.00 222 PRO A O 1
ATOM 1781 N N . GLU A 1 223 ? -32.189 -11.298 46.332 1.00 85.75 223 GLU A N 1
ATOM 1782 C CA . GLU A 1 223 ? -33.516 -11.129 45.727 1.00 85.75 223 GLU A CA 1
ATOM 1783 C C . GLU A 1 223 ? -33.541 -11.422 44.218 1.00 85.75 223 GLU A C 1
ATOM 1785 O O . GLU A 1 223 ? -34.608 -11.624 43.633 1.00 85.75 223 GLU A O 1
ATOM 1790 N N . ARG A 1 224 ? -32.375 -11.458 43.558 1.00 77.56 224 ARG A N 1
ATOM 1791 C CA . ARG A 1 224 ? -32.288 -11.578 42.095 1.00 77.56 224 ARG A CA 1
ATOM 1792 C C . ARG A 1 224 ? -32.508 -13.003 41.592 1.00 77.56 224 ARG A C 1
ATOM 1794 O O . ARG A 1 224 ? -32.942 -13.171 40.457 1.00 77.56 224 ARG A O 1
ATOM 1801 N N . SER A 1 225 ? -32.256 -14.022 42.413 1.00 65.25 225 SER A N 1
ATOM 1802 C CA . SER A 1 225 ? -32.463 -15.426 42.026 1.00 65.25 225 SER A CA 1
ATOM 1803 C C . SER A 1 225 ? -33.941 -15.798 41.864 1.00 65.25 225 SER A C 1
ATOM 1805 O O . SER A 1 225 ? -34.243 -16.791 41.207 1.00 65.25 225 SER A O 1
ATOM 1807 N N . VAL A 1 226 ? -34.865 -15.004 42.414 1.00 63.88 226 VAL A N 1
ATOM 1808 C CA . VAL A 1 226 ? -36.294 -15.361 42.462 1.00 63.88 226 VAL A CA 1
ATOM 1809 C C . VAL A 1 226 ? -37.097 -14.724 41.325 1.00 63.88 226 VAL A C 1
ATOM 1811 O O . VAL A 1 226 ? -38.130 -15.248 40.917 1.00 63.88 226 VAL A O 1
ATOM 1814 N N . LYS A 1 227 ? -36.609 -13.626 40.741 1.00 60.28 227 LYS A N 1
ATOM 1815 C CA . LYS A 1 227 ? -37.254 -12.965 39.601 1.00 60.28 227 LYS A CA 1
ATOM 1816 C C . LYS A 1 227 ? -36.440 -13.222 38.341 1.00 60.28 227 LYS A C 1
ATOM 1818 O O . LYS A 1 227 ? -35.741 -12.340 37.847 1.00 60.28 227 LYS A O 1
ATOM 1823 N N . SER A 1 228 ? -36.545 -14.438 37.803 1.00 59.97 228 SER A N 1
ATOM 1824 C CA . SER A 1 228 ? -36.300 -14.628 36.373 1.00 59.97 228 SER A CA 1
ATOM 1825 C C . SER A 1 228 ? -37.379 -13.833 35.642 1.00 59.97 228 SER A C 1
ATOM 1827 O O . SER A 1 228 ? -38.511 -14.272 35.463 1.00 59.97 228 SER A O 1
ATOM 1829 N N . VAL A 1 229 ? -37.060 -12.580 35.329 1.00 56.56 229 VAL A N 1
ATOM 1830 C CA . VAL A 1 229 ? -37.903 -11.753 34.478 1.00 56.56 229 VAL A CA 1
ATOM 1831 C C . VAL A 1 229 ? -37.917 -12.469 33.134 1.00 56.56 229 VAL A C 1
ATOM 1833 O O . VAL A 1 229 ? -36.930 -12.432 32.400 1.00 56.56 229 VAL A O 1
ATOM 1836 N N . ARG A 1 230 ? -39.000 -13.200 32.848 1.00 58.12 230 ARG A N 1
ATOM 1837 C CA . ARG A 1 230 ? -39.325 -13.579 31.477 1.00 58.12 230 ARG A CA 1
ATOM 1838 C C . ARG A 1 230 ? -39.428 -12.265 30.724 1.00 58.12 230 ARG A C 1
ATOM 1840 O O . ARG A 1 230 ? -40.269 -11.428 31.041 1.00 58.12 230 ARG A O 1
ATOM 1847 N N . PHE A 1 231 ? -38.478 -12.048 29.829 1.00 51.66 231 PHE A N 1
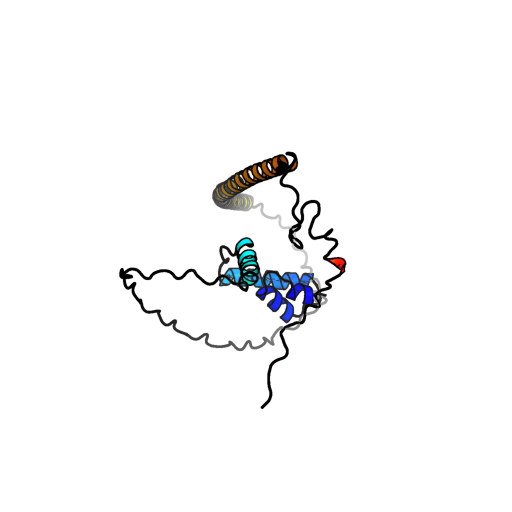ATOM 1848 C CA . PHE A 1 231 ? -38.492 -10.927 28.913 1.00 51.66 231 PHE A CA 1
ATOM 1849 C C . PHE A 1 231 ? -39.620 -11.233 27.923 1.00 51.66 231 PHE A C 1
ATOM 1851 O O . PHE A 1 231 ? -39.418 -11.942 26.944 1.00 51.66 231 PHE A O 1
ATOM 1858 N N . GLU A 1 232 ? -40.845 -10.846 28.271 1.00 65.94 232 GLU A N 1
ATOM 1859 C CA . GLU A 1 232 ? -41.976 -10.897 27.350 1.00 65.94 232 GLU A CA 1
ATOM 1860 C C . GLU A 1 232 ? -41.691 -9.846 26.273 1.00 65.94 232 GLU A C 1
ATOM 1862 O O . GLU A 1 232 ? -41.769 -8.644 26.530 1.00 65.94 232 GLU A O 1
ATOM 1867 N N . ASP A 1 233 ? -41.268 -10.305 25.095 1.00 64.50 233 ASP A N 1
ATOM 1868 C CA . ASP A 1 233 ? -41.048 -9.465 23.923 1.00 64.50 233 ASP A CA 1
ATOM 1869 C C . ASP A 1 233 ? -42.363 -8.757 23.545 1.00 64.50 233 ASP A C 1
ATOM 1871 O O . ASP A 1 233 ? -43.331 -9.422 23.161 1.00 64.50 233 ASP A O 1
ATOM 1875 N N . PRO A 1 234 ? -42.437 -7.412 23.582 1.00 64.81 234 PRO A N 1
ATOM 1876 C CA . PRO A 1 234 ? -43.627 -6.676 23.173 1.00 64.81 234 PRO A CA 1
ATOM 1877 C C . PRO A 1 234 ? -43.697 -6.604 21.639 1.00 64.81 234 PRO A C 1
ATOM 1879 O O . PRO A 1 234 ? -43.537 -5.540 21.045 1.00 64.81 234 PRO A O 1
ATOM 1882 N N . LYS A 1 235 ? -43.881 -7.746 20.966 1.00 58.75 235 LYS A N 1
ATOM 1883 C CA . LYS A 1 235 ? -44.091 -7.823 19.511 1.00 58.75 235 LYS A CA 1
ATOM 1884 C C . LYS A 1 235 ? -45.037 -8.962 19.134 1.00 58.75 235 LYS A C 1
ATOM 1886 O O . LYS A 1 235 ? -44.626 -9.934 18.518 1.00 58.75 235 LYS A O 1
ATOM 1891 N N . ASN A 1 236 ? -46.318 -8.816 19.458 1.00 54.44 236 ASN A N 1
ATOM 1892 C CA . ASN A 1 236 ? -47.387 -9.468 18.698 1.00 54.44 236 ASN A CA 1
ATOM 1893 C C . ASN A 1 236 ? -48.673 -8.647 18.821 1.00 54.44 236 ASN A C 1
ATOM 1895 O O . ASN A 1 236 ? -49.503 -8.857 19.697 1.00 54.44 236 ASN A O 1
ATOM 1899 N N . GLY A 1 237 ? -48.791 -7.654 17.947 1.00 55.16 237 GLY A N 1
ATOM 1900 C CA . GLY A 1 237 ? -49.947 -6.771 17.852 1.00 55.16 237 GLY A CA 1
ATOM 1901 C C . GLY A 1 237 ? -49.992 -6.133 16.473 1.00 55.16 237 GLY A C 1
ATOM 1902 O O . GLY A 1 237 ? -49.851 -4.923 16.348 1.00 55.16 237 GLY A O 1
ATOM 1903 N N . MET A 1 238 ? -50.113 -6.954 15.429 1.00 58.00 238 MET A N 1
ATOM 1904 C CA . MET A 1 238 ? -50.467 -6.487 14.090 1.00 58.00 238 MET A CA 1
ATOM 1905 C C . MET A 1 238 ? -51.763 -7.194 13.703 1.00 58.00 238 MET A C 1
ATOM 1907 O O . MET A 1 238 ? -51.772 -8.387 13.412 1.00 58.00 238 MET A O 1
ATOM 1911 N N . GLY A 1 239 ? -52.854 -6.446 13.863 1.00 60.38 239 GLY A N 1
ATOM 1912 C CA . GLY A 1 239 ? -54.222 -6.882 13.640 1.00 60.38 239 GLY A CA 1
ATOM 1913 C C . GLY A 1 239 ? -54.553 -7.102 12.168 1.00 60.38 239 GLY A C 1
ATOM 1914 O O . GLY A 1 239 ? -54.012 -6.447 11.277 1.00 60.38 239 GLY A O 1
ATOM 1915 N N . SER A 1 240 ? -55.472 -8.037 11.965 1.00 58.22 240 SER A N 1
ATOM 1916 C CA . SER A 1 240 ? -56.210 -8.278 10.735 1.00 58.22 240 SER A CA 1
ATOM 1917 C C . SER A 1 240 ? -57.688 -8.036 11.032 1.00 58.22 240 SER A C 1
ATOM 1919 O O . SER A 1 240 ? -58.325 -8.908 11.619 1.00 58.22 240 SER A O 1
ATOM 1921 N N . GLU A 1 241 ? -58.198 -6.873 10.639 1.00 61.59 241 GLU A N 1
ATOM 1922 C CA . GLU A 1 241 ? -59.618 -6.610 10.368 1.00 61.59 241 GLU A CA 1
ATOM 1923 C C . GLU A 1 241 ? -59.715 -5.669 9.165 1.00 61.59 241 GLU A C 1
ATOM 1925 O O . GLU A 1 241 ? -58.874 -4.740 9.080 1.00 61.59 241 GLU A O 1
#

Organism: NCBI:txid259542

Radius of gyration: 39.04 Å; chains: 1; bounding box: 104×67×102 Å

Secondary structure (DSSP, 8-state):
-HHHHHHT-SSHHHHHHHHHT--SSHHHHHHHHHHHHHHHHHHH---TT--HHHHHHHHHTTTS-SS--PPP--------PPP----PPPPPP----------------------GGG-----------PPP---HHHHHHHHHHHHHHHHHHHHHHHHHHHHHHHHHHHHHHHHHHHHHHHHHHHHHHHHHHHS-----------B-TTT--BSS-GGG-TTTTT-------S-------

Sequence (241 aa):
MVLKFCTGCVDREAGLHAANMRPESLDEATTFILQYQFNHAAVYGRKEDRSPEAAVRSVRSRRDYSEERSPPRREYRGRDATPAWNRAERPQNPRESWGERRDYSPRQDRPPFKSPQERREVTPPGRSREAEPDQPQLKDLLGSIMAGLESQLGRMMDDKLSNFAPRIEGKVSSLSLRVEKMEDRIDKLEKSRRSPSPKTRSTSPLTCYGCGSSGHFISQCPERSVKSVRFEDPKNGMGSE

pLDDT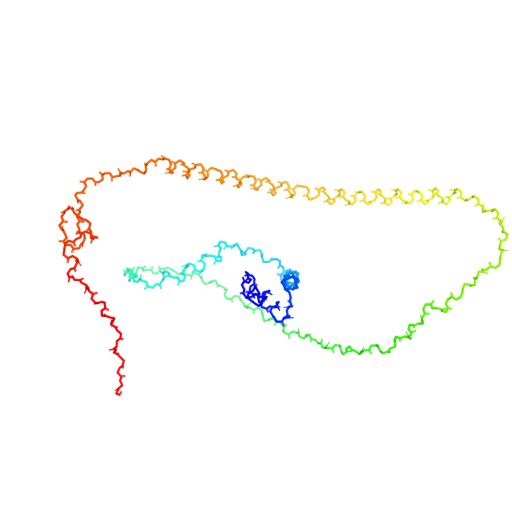: mean 74.87, std 20.71, range [39.5, 98.38]

Foldseek 3Di:
DQLVVLCPDPPVVLSVQLVVVPDPDNVSSVVSSVVCVVVCCVVVNPPPDPPVVVVVVVVVVVPPPDDDDDDPPDPDDDDDDDDDPDPDDDDDDPPDDPDDDPPPDPPPDDPDDDDPPPPPDPPPPDDDCDPDPPPPVVVVVVVVVVVVVVVVVVVVVCVVVVVVVVVVVVVVVVVVVVVVVVVVVVVVVVVVVPPPPPPPCPVVFCAEPPPRDGDDYVVPDPVNVVDPPPPPPPPDDDDDD

InterPro domains:
  IPR001878 Zinc finger, CCHC-type [PF00098] (207-223)
  IPR001878 Zinc finger, CCHC-type [PS50158] (208-223)
  IPR001878 Zinc finger, CCHC-type [SM00343] (207-223)
  IPR036875 Zinc finger, CCHC-type superfamily [SSF57756] (192-224)